Protein AF-A0AAD5FYP8-F1 (afdb_monomer_lite)

InterPro domains:
  IPR003675 CAAX prenyl protease 2/Lysostaphin resistance protein A-like domain [PF02517] (120-171)
  IPR039731 CAAX prenyl protease 2, eukaryotes [PTHR13046] (7-178)

Radius of gyration: 23.97 Å; chains: 1; bounding box: 69×49×66 Å

Organism: NCBI:txid1198502

pLDDT: mean 72.95, std 21.09, range [34.09, 97.62]

Foldseek 3Di:
DVLVVVLVCLLVVLVCLQPPDDPPVCPPPDCPPPVNLVSSLVSLVVSLVVLLQVLLVVAPDDSQQLNQCLVPDQCSHPVVDNVVSVVVVVVVVVVCCVVCVVVVVVCVVVCVVDDPPPDDVSVVCVPVPRVVVSCCSRLVRRSCSSCVRPPVVCVVCSVVSVVVVCVVVVVVVVVVVVVVVVVCVVVVVPPDDDDDDDDDDDPPPCPDPDCVVVVVVVVVVVVVVVVCVVVCVPDVCVVVVVVVVVVVVVSD

Structure (mmCIF, N/CA/C/O backbone):
data_AF-A0AAD5FYP8-F1
#
_entry.id   AF-A0AAD5FYP8-F1
#
loop_
_atom_site.group_PDB
_atom_site.id
_atom_site.type_symbol
_atom_site.label_atom_id
_atom_site.label_alt_id
_atom_site.label_comp_id
_atom_site.label_asym_id
_atom_site.label_entity_id
_atom_site.label_seq_id
_atom_site.pdbx_PDB_ins_code
_atom_site.Cartn_x
_atom_site.Cartn_y
_atom_site.Cartn_z
_atom_site.occupancy
_atom_site.B_iso_or_equiv
_atom_site.auth_seq_id
_atom_site.auth_comp_id
_atom_site.auth_asym_id
_atom_site.auth_atom_id
_atom_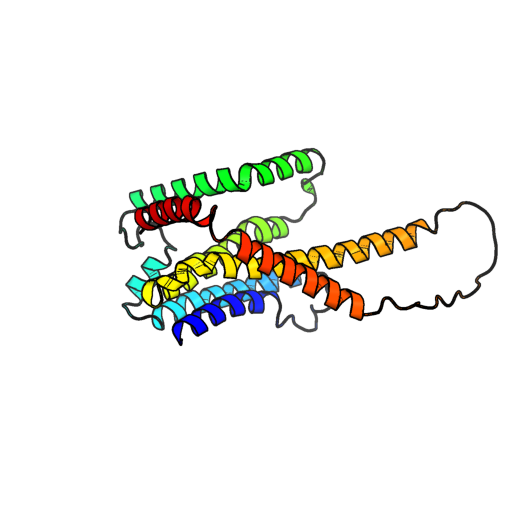site.pdbx_PDB_model_num
ATOM 1 N N . MET A 1 1 ? 5.708 6.379 21.190 1.00 80.19 1 MET A N 1
ATOM 2 C CA . MET A 1 1 ? 6.908 5.633 20.755 1.00 80.19 1 MET A CA 1
ATOM 3 C C . MET A 1 1 ? 6.596 4.269 20.146 1.00 80.19 1 MET A C 1
ATOM 5 O O . MET A 1 1 ? 6.825 4.124 18.957 1.00 80.19 1 MET A O 1
ATOM 9 N N . ILE A 1 2 ? 6.042 3.280 20.869 1.00 89.81 2 ILE A N 1
ATOM 10 C CA . ILE A 1 2 ? 5.832 1.917 20.308 1.00 89.81 2 ILE A CA 1
ATOM 11 C C . ILE A 1 2 ? 5.023 1.927 18.995 1.00 89.81 2 ILE A C 1
ATOM 13 O O . ILE A 1 2 ? 5.445 1.336 18.005 1.00 89.81 2 ILE A O 1
ATOM 17 N N . TYR A 1 3 ? 3.898 2.644 18.953 1.00 91.12 3 TYR A N 1
ATOM 18 C CA . TYR A 1 3 ? 3.031 2.683 17.768 1.00 91.12 3 TYR A CA 1
ATOM 19 C C . TYR A 1 3 ? 3.586 3.521 16.606 1.00 91.12 3 TYR A C 1
ATOM 21 O O . TYR A 1 3 ? 3.290 3.249 15.443 1.00 91.12 3 TYR A O 1
ATOM 29 N N . GLU A 1 4 ? 4.434 4.508 16.900 1.00 89.31 4 GLU A N 1
ATOM 30 C CA . GLU A 1 4 ? 5.160 5.270 15.875 1.00 89.31 4 GLU A CA 1
ATOM 31 C C . GLU A 1 4 ? 6.181 4.354 15.190 1.00 89.31 4 GLU A C 1
ATOM 33 O O . GLU A 1 4 ? 6.217 4.278 13.961 1.00 89.31 4 GLU A O 1
ATOM 38 N N . SER A 1 5 ? 6.929 3.572 15.978 1.00 91.25 5 SER A N 1
ATOM 39 C CA . SER A 1 5 ? 7.836 2.543 15.462 1.00 91.25 5 SER A CA 1
ATOM 40 C C . SER A 1 5 ? 7.092 1.459 14.685 1.00 91.25 5 SER A C 1
ATOM 42 O O . SER A 1 5 ? 7.568 1.040 13.634 1.00 91.25 5 SER A O 1
ATOM 44 N N . LEU A 1 6 ? 5.907 1.037 15.146 1.00 93.56 6 LEU A N 1
ATOM 45 C CA . LEU A 1 6 ? 5.057 0.087 14.420 1.00 93.56 6 LEU A CA 1
ATOM 46 C C . LEU A 1 6 ? 4.626 0.650 13.060 1.00 93.56 6 LEU A C 1
ATOM 48 O O . LEU A 1 6 ? 4.723 -0.042 12.052 1.00 93.56 6 LEU A O 1
ATOM 52 N N . THR A 1 7 ? 4.209 1.915 13.013 1.00 91.25 7 THR A N 1
ATOM 53 C CA . THR A 1 7 ? 3.821 2.596 11.769 1.00 91.25 7 THR A CA 1
ATOM 54 C C . THR A 1 7 ? 4.985 2.659 10.782 1.00 91.25 7 THR A C 1
ATOM 56 O O . THR A 1 7 ? 4.832 2.324 9.605 1.00 91.25 7 THR A O 1
ATOM 59 N N . LEU A 1 8 ? 6.169 3.039 11.270 1.00 90.19 8 LEU A N 1
ATOM 60 C CA . LEU A 1 8 ? 7.384 3.071 10.463 1.00 90.19 8 LEU A CA 1
ATOM 61 C C . LEU A 1 8 ? 7.769 1.668 9.974 1.00 90.19 8 LEU A C 1
ATOM 63 O O . LEU A 1 8 ? 8.163 1.514 8.817 1.00 90.19 8 LEU A O 1
ATOM 67 N N . ALA A 1 9 ? 7.622 0.647 10.821 1.00 93.81 9 ALA A N 1
ATOM 68 C CA . ALA A 1 9 ? 7.890 -0.742 10.470 1.00 93.81 9 ALA A CA 1
ATOM 69 C C . ALA A 1 9 ? 6.930 -1.253 9.387 1.00 93.81 9 ALA A C 1
ATOM 71 O O . ALA A 1 9 ? 7.390 -1.863 8.426 1.00 93.81 9 ALA A O 1
ATOM 72 N N . ILE A 1 10 ? 5.630 -0.948 9.481 1.00 94.00 10 ILE A N 1
ATOM 73 C CA . ILE A 1 10 ? 4.637 -1.284 8.449 1.00 94.00 10 ILE A CA 1
ATOM 74 C C . ILE A 1 10 ? 5.040 -0.649 7.113 1.00 94.00 10 ILE A C 1
ATOM 76 O O . ILE A 1 10 ? 5.231 -1.366 6.129 1.00 94.00 10 ILE A O 1
ATOM 80 N N . ALA A 1 11 ? 5.251 0.671 7.088 1.00 91.06 11 ALA A N 1
ATOM 81 C CA . ALA A 1 11 ? 5.623 1.397 5.874 1.00 91.06 11 ALA A CA 1
ATOM 82 C C . ALA A 1 11 ? 6.937 0.877 5.260 1.00 91.06 11 ALA A C 1
ATOM 84 O O . ALA A 1 11 ? 7.017 0.632 4.057 1.00 91.06 11 ALA A O 1
ATOM 85 N N . SER A 1 12 ? 7.957 0.651 6.091 1.00 91.19 12 SER A N 1
ATOM 86 C CA . SER A 1 12 ? 9.262 0.156 5.639 1.00 91.19 12 SER A CA 1
ATOM 87 C C . SER A 1 12 ? 9.187 -1.291 5.154 1.00 91.19 12 SER A C 1
ATOM 89 O O . SER A 1 12 ? 9.852 -1.644 4.184 1.00 91.19 12 SER A O 1
ATOM 91 N N . SER A 1 13 ? 8.361 -2.132 5.787 1.00 94.44 13 SER A N 1
ATOM 92 C CA . SER A 1 13 ? 8.183 -3.534 5.392 1.00 94.44 13 SER A CA 1
ATOM 93 C C . SER A 1 13 ? 7.585 -3.672 3.991 1.00 94.44 13 SER A C 1
ATOM 95 O O . SER A 1 13 ? 7.989 -4.568 3.250 1.00 94.44 13 SER A O 1
ATOM 97 N N . TYR A 1 14 ? 6.695 -2.754 3.595 1.00 92.62 14 TYR A N 1
ATOM 98 C CA . TYR A 1 14 ? 6.115 -2.718 2.253 1.00 92.62 14 TYR A CA 1
ATOM 99 C C . TYR A 1 14 ? 7.178 -2.451 1.187 1.00 92.62 14 TYR A C 1
ATOM 101 O O . TYR A 1 14 ? 7.363 -3.265 0.279 1.00 92.62 14 TYR A O 1
ATOM 109 N N . VAL A 1 15 ? 7.963 -1.382 1.361 1.00 89.69 15 VAL A N 1
ATOM 110 C CA . VAL A 1 15 ? 9.114 -1.091 0.491 1.00 89.69 15 VAL A CA 1
ATOM 111 C C . VAL A 1 15 ? 10.078 -2.279 0.494 1.00 89.69 15 VAL A C 1
ATOM 113 O O . VAL A 1 15 ? 10.549 -2.731 -0.552 1.00 89.69 15 VAL A O 1
ATOM 116 N N . ALA A 1 16 ? 10.316 -2.871 1.664 1.00 90.75 16 ALA A N 1
ATOM 117 C CA . ALA A 1 16 ? 11.228 -3.988 1.780 1.00 90.75 16 ALA A CA 1
ATOM 118 C C . ALA A 1 16 ? 10.756 -5.250 1.032 1.00 90.75 16 ALA A C 1
ATOM 120 O O . ALA A 1 16 ? 11.570 -5.965 0.438 1.00 90.75 16 ALA A O 1
ATOM 121 N N . ALA A 1 17 ? 9.450 -5.517 1.002 1.00 92.06 17 ALA A N 1
ATOM 122 C CA . ALA A 1 17 ? 8.871 -6.625 0.250 1.00 92.06 17 ALA A CA 1
ATOM 123 C C . ALA A 1 17 ? 8.989 -6.452 -1.271 1.00 92.06 17 ALA A C 1
ATOM 125 O O . ALA A 1 17 ? 9.013 -7.448 -1.999 1.00 92.06 17 ALA A O 1
ATOM 126 N N . ILE A 1 18 ? 9.124 -5.220 -1.760 1.00 86.69 18 ILE A N 1
ATOM 127 C CA . ILE A 1 18 ? 9.346 -4.942 -3.182 1.00 86.69 18 ILE A CA 1
ATOM 128 C C . ILE A 1 18 ? 10.820 -5.165 -3.555 1.00 86.69 18 ILE A C 1
ATOM 130 O O . ILE A 1 18 ? 11.101 -5.791 -4.581 1.00 86.69 18 ILE A O 1
ATOM 134 N N . TYR A 1 19 ? 11.751 -4.704 -2.711 1.00 82.19 19 TYR A N 1
ATOM 135 C CA . TYR A 1 19 ? 13.172 -4.594 -3.070 1.00 82.19 19 TYR A CA 1
ATOM 136 C C . TYR A 1 19 ? 14.079 -5.695 -2.514 1.00 82.19 19 TYR A C 1
ATOM 138 O O . TYR A 1 19 ? 14.959 -6.181 -3.227 1.00 82.19 19 TYR A O 1
ATOM 146 N N . PHE A 1 20 ? 13.891 -6.123 -1.265 1.00 83.69 20 PHE A N 1
ATOM 147 C CA . PHE A 1 20 ? 14.781 -7.117 -0.656 1.00 83.69 20 PHE A CA 1
ATOM 148 C C . PHE A 1 20 ? 14.401 -8.533 -1.084 1.00 83.69 20 PHE A C 1
ATOM 150 O O . PHE A 1 20 ? 13.274 -8.764 -1.495 1.00 83.69 20 PHE A O 1
ATOM 157 N N . ALA A 1 21 ? 15.318 -9.495 -0.984 1.00 80.00 21 ALA A N 1
ATOM 158 C CA . ALA A 1 21 ? 15.065 -10.926 -1.206 1.00 80.00 21 ALA A CA 1
ATOM 159 C C . ALA A 1 21 ? 14.598 -11.339 -2.622 1.00 80.00 21 ALA A C 1
ATOM 161 O O . ALA A 1 21 ? 13.739 -12.210 -2.770 1.00 80.00 21 ALA A O 1
ATOM 162 N N . LEU A 1 22 ? 15.186 -10.772 -3.684 1.00 85.12 22 LEU A N 1
ATOM 163 C CA . LEU A 1 22 ? 15.128 -11.435 -4.992 1.00 85.12 22 LEU A CA 1
ATOM 164 C C . LEU A 1 22 ? 16.014 -12.694 -4.955 1.00 85.12 22 LEU A C 1
ATOM 166 O O . LEU A 1 22 ? 17.188 -12.593 -4.592 1.00 85.12 22 LEU A O 1
ATOM 170 N N . PRO A 1 23 ? 15.498 -13.873 -5.342 1.00 87.00 23 PRO A N 1
ATOM 171 C CA . PRO A 1 23 ? 16.301 -15.083 -5.362 1.00 87.00 23 PRO A CA 1
ATOM 172 C C . PRO A 1 23 ? 17.423 -14.957 -6.400 1.00 87.00 23 PRO A C 1
ATOM 174 O O . PRO A 1 23 ? 17.268 -14.299 -7.432 1.00 87.00 23 PRO A O 1
ATOM 177 N N . THR A 1 24 ? 18.559 -15.604 -6.139 1.00 87.75 24 THR A N 1
ATOM 178 C CA . THR A 1 24 ? 19.794 -15.475 -6.937 1.00 87.75 24 THR A CA 1
ATOM 179 C C . THR A 1 24 ? 19.574 -15.727 -8.432 1.00 87.75 24 THR A C 1
ATOM 181 O O . THR A 1 24 ? 20.100 -14.990 -9.260 1.00 87.75 24 THR A O 1
ATOM 184 N N . HIS A 1 25 ? 18.702 -16.676 -8.788 1.00 88.31 25 HIS A N 1
ATOM 185 C CA . HIS A 1 25 ? 18.345 -17.001 -10.177 1.00 88.31 25 HIS A CA 1
ATOM 186 C C . HIS A 1 25 ? 17.512 -15.924 -10.911 1.00 88.31 25 HIS A C 1
ATOM 188 O O . HIS A 1 25 ? 17.319 -16.009 -12.127 1.00 88.31 25 HIS A O 1
ATOM 194 N N . LEU A 1 26 ? 16.983 -14.927 -10.193 1.00 86.38 26 LEU A N 1
ATOM 195 C CA . LEU A 1 26 ? 16.237 -13.787 -10.742 1.00 86.38 26 LEU A CA 1
ATOM 196 C C . LEU A 1 26 ? 16.982 -12.457 -10.590 1.00 86.38 26 LEU A C 1
ATOM 198 O O . LEU A 1 26 ? 16.552 -11.471 -11.179 1.00 86.38 26 LEU A O 1
ATOM 202 N N . ARG A 1 27 ? 18.081 -12.414 -9.828 1.00 85.31 27 ARG A N 1
ATOM 203 C CA . ARG A 1 27 ? 18.793 -11.173 -9.486 1.00 85.31 27 ARG A CA 1
ATOM 204 C C . ARG A 1 27 ? 19.383 -10.453 -10.703 1.00 85.31 27 ARG A C 1
ATOM 206 O O . ARG A 1 27 ? 19.395 -9.231 -10.718 1.00 85.31 27 ARG A O 1
ATOM 213 N N . ASN A 1 28 ? 19.810 -11.202 -11.719 1.00 88.56 28 ASN A N 1
ATOM 214 C CA . ASN A 1 28 ? 20.378 -10.651 -12.958 1.00 88.56 28 ASN A CA 1
ATOM 215 C C . ASN A 1 28 ? 19.336 -10.473 -14.072 1.00 88.56 28 ASN A C 1
ATOM 217 O O . ASN A 1 28 ? 19.698 -10.196 -15.212 1.00 88.56 28 ASN A O 1
ATOM 221 N N . LYS A 1 29 ? 18.050 -10.707 -13.786 1.00 86.62 29 LYS A N 1
ATOM 222 C CA . LYS A 1 29 ? 16.991 -10.532 -14.780 1.00 86.62 29 LYS A CA 1
ATOM 223 C C . LYS A 1 29 ? 16.449 -9.120 -14.721 1.00 86.62 29 LYS A C 1
ATOM 225 O O . LYS A 1 29 ? 16.357 -8.528 -13.649 1.00 86.62 29 LYS A O 1
ATOM 230 N N . ASP A 1 30 ? 16.032 -8.640 -15.885 1.00 85.94 30 ASP A N 1
ATOM 231 C CA . ASP A 1 30 ? 15.388 -7.345 -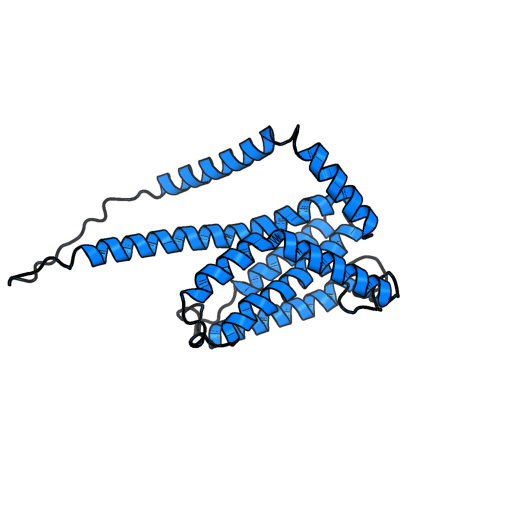16.012 1.00 85.94 30 ASP A CA 1
ATOM 232 C C . ASP A 1 30 ? 14.148 -7.225 -15.102 1.00 85.94 30 ASP A C 1
ATOM 234 O O . ASP A 1 30 ? 13.425 -8.205 -14.868 1.00 85.94 30 ASP A O 1
ATOM 238 N N . ARG A 1 31 ? 13.896 -6.009 -14.600 1.00 80.62 31 ARG A N 1
ATOM 239 C CA . ARG A 1 31 ? 12.761 -5.682 -13.719 1.00 80.62 31 ARG A CA 1
ATOM 240 C C . ARG A 1 31 ? 11.421 -6.051 -14.356 1.00 80.62 31 ARG A C 1
ATOM 242 O O . ARG A 1 31 ? 10.491 -6.422 -13.635 1.00 80.62 31 ARG A O 1
ATOM 249 N N . ASN A 1 32 ? 11.331 -5.976 -15.681 1.00 84.69 32 ASN A N 1
ATOM 250 C CA . ASN A 1 32 ? 10.127 -6.274 -16.437 1.00 84.69 32 ASN A CA 1
ATOM 251 C C . ASN A 1 32 ? 9.977 -7.769 -16.752 1.00 84.69 32 ASN A C 1
ATOM 253 O O . ASN A 1 32 ? 8.931 -8.202 -17.219 1.00 84.69 32 ASN A O 1
ATOM 257 N N . ASN A 1 33 ? 10.944 -8.625 -16.406 1.00 89.00 33 ASN A N 1
ATOM 258 C CA . ASN A 1 33 ? 10.786 -10.059 -16.613 1.00 89.00 33 ASN A CA 1
ATOM 259 C C . ASN A 1 33 ? 9.559 -10.610 -15.855 1.00 89.00 33 ASN A C 1
ATOM 261 O O . ASN A 1 33 ? 9.451 -10.478 -14.633 1.00 89.00 33 ASN A O 1
ATOM 265 N N . PHE A 1 34 ? 8.675 -11.323 -16.562 1.00 90.56 34 PHE A N 1
ATOM 266 C CA . PHE A 1 34 ? 7.450 -11.916 -16.006 1.00 90.56 34 PHE A CA 1
ATOM 267 C C . PHE A 1 34 ? 7.671 -12.705 -14.705 1.00 90.56 34 PHE A C 1
ATOM 269 O O . PHE A 1 34 ? 6.849 -12.643 -13.787 1.00 90.56 34 PHE A O 1
ATOM 276 N N . LYS A 1 35 ? 8.791 -13.437 -14.592 1.00 91.62 35 LYS A N 1
ATOM 277 C CA . LYS A 1 35 ? 9.113 -14.217 -13.385 1.00 91.62 35 LYS A CA 1
ATOM 278 C C . LYS A 1 35 ? 9.416 -13.310 -12.187 1.00 91.62 35 LYS A C 1
ATOM 280 O O . LYS A 1 35 ? 9.002 -13.628 -11.074 1.00 91.62 35 LYS A O 1
ATOM 285 N N . VAL A 1 36 ? 10.090 -12.181 -12.418 1.00 91.31 36 VAL A N 1
ATOM 286 C CA . VAL A 1 36 ? 10.405 -11.176 -11.389 1.00 91.31 36 VAL A CA 1
ATOM 287 C C . VAL A 1 36 ? 9.125 -10.494 -10.916 1.00 91.31 36 VAL A C 1
ATOM 289 O O . VAL A 1 36 ? 8.891 -10.418 -9.710 1.00 91.31 36 VAL A O 1
ATOM 292 N N . ILE A 1 37 ? 8.260 -10.081 -11.848 1.00 91.25 37 ILE A N 1
ATOM 293 C CA . ILE A 1 37 ? 6.974 -9.448 -11.523 1.00 91.25 37 ILE A CA 1
ATOM 294 C C . ILE A 1 37 ? 6.121 -10.388 -10.675 1.00 91.25 37 ILE A C 1
ATOM 296 O O . ILE A 1 37 ? 5.731 -10.028 -9.568 1.00 91.25 37 ILE A O 1
ATOM 300 N N . ARG A 1 38 ? 5.897 -11.628 -11.131 1.00 92.06 38 ARG A N 1
ATOM 301 C CA . ARG A 1 38 ? 5.074 -12.601 -10.395 1.00 92.06 38 ARG A CA 1
ATOM 302 C C . ARG A 1 38 ? 5.616 -12.879 -8.993 1.00 92.06 38 ARG A C 1
ATOM 304 O O . ARG A 1 38 ? 4.833 -13.057 -8.063 1.00 92.06 38 ARG A O 1
ATOM 311 N N . HIS A 1 39 ? 6.938 -12.918 -8.832 1.00 93.25 39 HIS A N 1
ATOM 312 C CA . HIS A 1 39 ? 7.569 -13.094 -7.528 1.00 93.25 39 HIS A CA 1
ATOM 313 C C . HIS A 1 39 ? 7.301 -11.905 -6.591 1.00 93.25 39 HIS A C 1
ATOM 315 O O . HIS A 1 39 ? 6.900 -12.112 -5.447 1.00 93.25 39 HIS A O 1
ATOM 321 N N . ARG A 1 40 ? 7.465 -10.668 -7.079 1.00 93.00 40 ARG A N 1
ATOM 322 C CA . ARG A 1 40 ? 7.180 -9.452 -6.299 1.00 93.00 40 ARG A CA 1
ATOM 323 C C . ARG A 1 40 ? 5.707 -9.377 -5.901 1.00 93.00 40 ARG A C 1
ATOM 325 O O . ARG A 1 40 ? 5.427 -9.193 -4.722 1.00 93.00 40 ARG A O 1
ATOM 332 N N . LEU A 1 41 ? 4.791 -9.626 -6.843 1.00 93.75 41 LEU A N 1
ATOM 333 C CA . LEU A 1 41 ? 3.348 -9.653 -6.576 1.00 93.75 41 LEU A CA 1
ATOM 334 C C . LEU A 1 41 ? 3.012 -10.640 -5.452 1.00 93.75 41 LEU A C 1
ATOM 336 O O . LEU A 1 41 ? 2.405 -10.250 -4.464 1.00 93.75 41 LEU A O 1
ATOM 340 N N . LYS A 1 42 ? 3.494 -11.890 -5.535 1.00 95.38 42 LYS A N 1
ATOM 341 C CA . LYS A 1 42 ? 3.265 -12.901 -4.486 1.00 95.38 42 LYS A CA 1
ATOM 342 C C . LYS A 1 42 ? 3.749 -12.452 -3.108 1.00 95.38 42 LYS A C 1
ATOM 344 O O . LYS A 1 42 ? 3.062 -12.686 -2.119 1.00 95.38 42 LYS A O 1
ATOM 349 N N . ARG A 1 43 ? 4.927 -11.829 -3.033 1.00 94.94 43 ARG A N 1
ATOM 350 C CA . ARG A 1 43 ? 5.507 -11.368 -1.765 1.00 94.94 43 ARG A CA 1
ATOM 351 C C . ARG A 1 43 ? 4.743 -10.203 -1.164 1.00 94.94 43 ARG A C 1
ATOM 353 O O . ARG A 1 43 ? 4.489 -10.220 0.034 1.00 94.94 43 ARG A O 1
ATOM 360 N N . VAL A 1 44 ? 4.363 -9.231 -1.988 1.00 95.81 44 VAL A N 1
ATOM 361 C CA . VAL A 1 44 ? 3.547 -8.100 -1.541 1.00 95.81 44 VAL A CA 1
ATOM 362 C C . VAL A 1 44 ? 2.176 -8.597 -1.089 1.00 95.81 44 VAL A C 1
ATOM 364 O O . VAL A 1 44 ? 1.751 -8.251 0.004 1.00 95.81 44 VAL A O 1
ATOM 367 N N . THR A 1 45 ? 1.527 -9.492 -1.842 1.00 96.69 45 THR A N 1
ATOM 368 C CA . THR A 1 45 ? 0.255 -10.104 -1.426 1.00 96.69 45 THR A CA 1
ATOM 369 C C . THR A 1 45 ? 0.384 -10.842 -0.095 1.00 96.69 45 THR A C 1
ATOM 371 O O . THR A 1 45 ? -0.463 -10.666 0.777 1.00 96.69 45 THR A O 1
ATOM 374 N N . LEU A 1 46 ? 1.447 -11.633 0.091 1.00 96.81 46 LEU A N 1
ATOM 375 C CA . LEU A 1 46 ? 1.698 -12.332 1.351 1.00 96.81 46 LEU A CA 1
ATOM 376 C C . LEU A 1 46 ? 1.903 -11.346 2.507 1.00 96.81 46 LEU A C 1
ATOM 378 O O . LEU A 1 46 ? 1.302 -11.522 3.563 1.00 96.81 46 LEU A O 1
ATOM 382 N N . LEU A 1 47 ? 2.711 -10.301 2.304 1.00 96.88 47 LEU A N 1
ATOM 383 C CA . LEU A 1 47 ? 2.918 -9.257 3.303 1.00 96.88 47 LEU A CA 1
ATOM 384 C C . LEU A 1 47 ? 1.591 -8.582 3.670 1.00 96.88 47 LEU A C 1
ATOM 386 O O . LEU A 1 47 ? 1.282 -8.469 4.850 1.00 96.88 47 LEU A O 1
ATOM 390 N N . CYS A 1 48 ? 0.795 -8.171 2.682 1.00 96.81 48 CYS A N 1
ATOM 391 C CA . CYS A 1 48 ? -0.510 -7.555 2.908 1.00 96.81 48 CYS A CA 1
ATOM 392 C C . CYS A 1 48 ? -1.437 -8.477 3.710 1.00 96.81 48 CYS A C 1
ATOM 394 O O . CYS A 1 48 ? -2.044 -8.022 4.673 1.00 96.81 48 CYS A O 1
ATOM 396 N N . ALA A 1 49 ? -1.505 -9.768 3.372 1.00 96.94 49 ALA A N 1
ATOM 397 C CA . ALA A 1 49 ? -2.320 -10.737 4.103 1.00 96.94 49 ALA A CA 1
ATOM 398 C C . ALA A 1 49 ? -1.872 -10.885 5.567 1.00 96.94 49 ALA A C 1
ATOM 400 O O . ALA A 1 49 ? -2.701 -10.858 6.476 1.00 96.94 49 ALA A O 1
ATOM 401 N N . VAL A 1 50 ? -0.558 -10.981 5.802 1.00 97.62 50 VAL A N 1
ATOM 402 C CA . VAL A 1 50 ? 0.021 -11.031 7.151 1.00 97.62 50 VAL A CA 1
ATOM 403 C C . VAL A 1 50 ? -0.309 -9.748 7.916 1.00 97.62 50 VAL A C 1
ATOM 405 O O . VAL A 1 50 ? -0.830 -9.810 9.023 1.00 97.62 50 VAL A O 1
ATOM 408 N N . LEU A 1 51 ? -0.074 -8.574 7.335 1.00 97.12 51 LEU A N 1
ATOM 409 C CA . LEU A 1 51 ? -0.307 -7.307 8.024 1.00 97.12 51 LEU A CA 1
ATOM 410 C C . LEU A 1 51 ? -1.796 -7.064 8.321 1.00 97.12 51 LEU A C 1
ATOM 412 O O . LEU A 1 51 ? -2.122 -6.637 9.425 1.00 97.12 51 LEU A O 1
ATOM 416 N N . VAL A 1 52 ? -2.705 -7.393 7.399 1.00 96.44 52 VAL A N 1
ATOM 417 C CA . VAL A 1 52 ? -4.158 -7.297 7.633 1.00 96.44 52 VAL A CA 1
ATOM 418 C C . VAL A 1 52 ? -4.605 -8.203 8.780 1.00 96.44 52 VAL A C 1
ATOM 420 O O . VAL A 1 52 ? -5.508 -7.833 9.522 1.00 96.44 52 VAL A O 1
ATOM 423 N N . LEU A 1 53 ? -3.965 -9.358 8.968 1.00 95.94 53 LEU A N 1
ATOM 424 C CA . LEU A 1 53 ? -4.272 -10.252 10.081 1.00 95.94 53 LEU A CA 1
ATOM 425 C C . LEU A 1 53 ? -3.664 -9.766 11.406 1.00 95.94 53 LEU A C 1
ATOM 427 O O . LEU A 1 53 ? -4.348 -9.734 12.425 1.00 95.94 53 LEU A O 1
ATOM 431 N N . PHE A 1 54 ? -2.384 -9.391 11.411 1.00 97.06 54 PHE A N 1
ATOM 432 C CA . PHE A 1 54 ? -1.651 -9.113 12.648 1.00 97.06 54 PHE A CA 1
ATOM 433 C C . PHE A 1 54 ? -1.847 -7.690 13.177 1.00 97.06 54 PHE A C 1
ATOM 435 O O . PHE A 1 54 ? -1.954 -7.508 14.386 1.00 97.06 54 PHE A O 1
ATOM 442 N N . ILE A 1 55 ? -1.919 -6.668 12.320 1.00 96.75 55 ILE A N 1
ATOM 443 C CA . ILE A 1 55 ? -2.006 -5.274 12.784 1.00 96.75 55 ILE A CA 1
ATOM 444 C C . ILE A 1 55 ? -3.273 -5.015 13.619 1.00 96.75 55 ILE A C 1
ATOM 446 O O . ILE A 1 55 ? -3.144 -4.469 14.715 1.00 96.75 55 ILE A O 1
ATOM 450 N N . PRO A 1 56 ? -4.475 -5.463 13.213 1.00 95.56 56 PRO A N 1
ATOM 451 C CA . PRO A 1 56 ? -5.683 -5.298 14.023 1.00 95.56 56 PRO A CA 1
ATOM 452 C C . PRO A 1 56 ? -5.646 -6.019 15.378 1.00 95.56 56 PRO A C 1
ATOM 454 O O . PRO A 1 56 ? -6.398 -5.628 16.268 1.00 95.56 56 PRO A O 1
ATOM 457 N N . LEU A 1 57 ? -4.790 -7.039 15.542 1.00 96.00 57 LEU A N 1
ATOM 458 C CA . LEU A 1 57 ? -4.560 -7.734 16.817 1.00 96.00 57 LEU A CA 1
ATOM 459 C C . LEU A 1 57 ? -3.595 -6.975 17.743 1.00 96.00 57 LEU A C 1
ATOM 461 O O . LEU A 1 57 ? -3.676 -7.125 18.957 1.00 96.00 57 LEU A O 1
ATOM 465 N N . LEU A 1 58 ? -2.681 -6.176 17.184 1.00 95.19 58 LEU A N 1
ATOM 466 C CA . LEU A 1 58 ? -1.665 -5.430 17.941 1.00 95.19 58 LEU A CA 1
ATOM 467 C C . LEU A 1 58 ? -2.155 -4.063 18.445 1.00 95.19 58 LEU A C 1
ATOM 469 O O . LEU A 1 58 ? -1.501 -3.445 19.285 1.00 95.19 58 LEU A O 1
ATOM 473 N N . ILE A 1 59 ? -3.275 -3.567 17.918 1.00 94.75 59 ILE A N 1
ATOM 474 C CA . ILE A 1 59 ? -3.848 -2.258 18.260 1.00 94.75 59 ILE A CA 1
ATOM 475 C C . ILE A 1 59 ? -4.940 -2.438 19.324 1.00 94.75 59 ILE A C 1
ATOM 477 O O . ILE A 1 59 ? -5.734 -3.376 19.220 1.00 94.75 59 ILE A O 1
ATOM 481 N N . PRO A 1 60 ? -5.048 -1.536 20.320 1.00 92.75 60 PRO A N 1
ATOM 482 C CA . PRO A 1 60 ? -6.100 -1.608 21.330 1.00 92.75 60 PRO A CA 1
ATOM 483 C C . PRO A 1 60 ? -7.503 -1.592 20.705 1.00 92.75 60 PRO A C 1
ATOM 485 O O . PRO A 1 60 ? -7.829 -0.730 19.888 1.00 92.75 60 PRO A O 1
ATOM 488 N N . GLY A 1 61 ? -8.351 -2.533 21.124 1.00 92.00 61 GLY A N 1
ATOM 489 C CA . GLY A 1 61 ? -9.736 -2.660 20.668 1.00 92.00 61 GLY A CA 1
ATOM 490 C C . GLY A 1 61 ? -10.125 -4.100 20.338 1.00 92.00 61 GLY A C 1
ATOM 491 O O . GLY A 1 61 ? -9.343 -5.032 20.500 1.00 92.00 61 GLY A O 1
ATOM 492 N N . SER A 1 62 ? -11.361 -4.285 19.871 1.00 94.75 62 SER A N 1
ATOM 493 C CA . SER A 1 62 ? -11.799 -5.570 19.316 1.00 94.75 62 SER A CA 1
ATOM 494 C C . SER A 1 62 ? -11.247 -5.741 17.902 1.00 94.75 62 SER A C 1
ATOM 496 O O . SER A 1 62 ? -11.360 -4.825 17.085 1.00 94.75 62 SER A O 1
ATOM 498 N N . PHE A 1 63 ? -10.728 -6.934 17.595 1.00 94.12 63 PHE A N 1
ATOM 499 C CA . PHE A 1 63 ? -10.220 -7.295 16.268 1.00 94.12 63 PHE A CA 1
ATOM 500 C C . PHE A 1 63 ? -11.211 -6.945 15.151 1.00 94.12 63 PHE A C 1
ATOM 502 O O . PHE A 1 63 ? -10.835 -6.335 14.154 1.00 94.12 63 PHE A O 1
ATOM 509 N N . ILE A 1 64 ? -12.498 -7.253 15.353 1.00 92.88 64 ILE A N 1
ATOM 510 C CA . ILE A 1 64 ? -13.549 -6.964 14.372 1.00 92.88 64 ILE A CA 1
ATOM 511 C C . ILE A 1 64 ? -13.677 -5.457 14.151 1.00 92.88 64 ILE A C 1
ATOM 513 O O . ILE A 1 64 ? -13.675 -5.008 13.011 1.00 92.88 64 ILE A O 1
ATOM 517 N N . ASN A 1 65 ? -13.713 -4.655 15.216 1.00 92.38 65 ASN A N 1
ATOM 518 C CA . ASN A 1 65 ? -13.821 -3.199 15.092 1.00 92.38 65 ASN A CA 1
ATOM 519 C C . ASN A 1 65 ? -12.595 -2.580 14.412 1.00 92.38 65 ASN A C 1
ATOM 521 O O . ASN A 1 65 ? -12.732 -1.583 13.703 1.00 92.38 65 ASN A O 1
ATOM 525 N N . ASN A 1 66 ? -11.416 -3.164 14.618 1.00 94.06 66 ASN A N 1
ATOM 526 C CA . ASN A 1 66 ? -10.182 -2.727 13.980 1.00 94.06 66 ASN A CA 1
ATOM 527 C C . ASN A 1 66 ? -10.176 -3.086 12.487 1.00 94.06 66 ASN A C 1
ATOM 529 O O . ASN A 1 66 ? -9.890 -2.222 11.667 1.00 94.06 66 ASN A O 1
ATOM 533 N N . ILE A 1 67 ? -10.592 -4.302 12.113 1.00 93.56 67 ILE A N 1
ATOM 534 C CA . ILE A 1 67 ? -10.759 -4.715 10.707 1.00 93.56 67 ILE A CA 1
ATOM 535 C C . ILE A 1 67 ? -11.778 -3.834 9.977 1.00 93.56 67 ILE A C 1
ATOM 537 O O . ILE A 1 67 ? -11.526 -3.406 8.852 1.00 93.56 67 ILE A O 1
ATOM 541 N N . ARG A 1 68 ? -12.906 -3.511 10.620 1.00 91.88 68 ARG A N 1
ATOM 542 C CA . ARG A 1 68 ? -13.934 -2.624 10.051 1.00 91.88 68 ARG A CA 1
ATOM 543 C C . ARG A 1 68 ? -13.393 -1.229 9.730 1.00 91.88 68 ARG A C 1
ATOM 545 O O . ARG A 1 68 ? -13.751 -0.646 8.713 1.00 91.88 68 ARG A O 1
ATOM 552 N N . GLN A 1 69 ? -12.494 -0.714 10.564 1.00 90.94 69 GLN A N 1
ATOM 553 C CA . GLN A 1 69 ? -11.858 0.590 10.358 1.00 90.94 69 GLN A CA 1
ATOM 554 C C . GLN A 1 69 ? -10.801 0.605 9.253 1.00 90.94 69 GLN A C 1
ATOM 556 O O . GLN A 1 69 ? -10.510 1.676 8.733 1.00 90.94 69 GLN A O 1
ATOM 561 N N . VAL A 1 70 ? -10.256 -0.551 8.854 1.00 91.56 70 VAL A N 1
ATOM 562 C CA . VAL A 1 70 ? -9.395 -0.630 7.659 1.00 91.56 70 VAL A CA 1
ATOM 563 C C . VAL A 1 70 ? -10.192 -0.267 6.397 1.00 91.56 70 VAL A C 1
ATOM 565 O O . VAL A 1 70 ? -9.612 0.203 5.425 1.00 91.56 70 VAL A O 1
ATOM 568 N N . GLY A 1 71 ? -11.520 -0.454 6.408 1.00 87.50 71 GLY A N 1
ATOM 569 C CA . GLY A 1 71 ? -12.399 0.001 5.329 1.00 87.50 71 GLY A CA 1
ATOM 570 C C . GLY A 1 71 ? -12.365 -0.866 4.069 1.00 87.50 71 GLY A C 1
ATOM 571 O O . GLY A 1 71 ? -12.647 -0.374 2.983 1.00 87.50 71 GLY A O 1
ATOM 572 N N . LEU A 1 72 ? -12.020 -2.154 4.193 1.00 85.69 72 LEU A N 1
ATOM 573 C CA . LEU A 1 72 ? -11.877 -3.061 3.041 1.00 85.69 72 LEU A CA 1
ATOM 574 C C . LEU A 1 72 ? -13.196 -3.412 2.354 1.00 85.69 72 LEU A C 1
ATOM 576 O O . LEU A 1 72 ? -13.211 -3.685 1.157 1.00 85.69 72 LEU A O 1
ATOM 580 N N . VAL A 1 73 ? -14.286 -3.473 3.121 1.00 84.94 73 VAL A N 1
ATOM 581 C CA . VAL A 1 73 ? -15.583 -3.957 2.643 1.00 84.94 73 VAL A CA 1
ATOM 582 C C . VAL A 1 73 ? -16.643 -2.891 2.923 1.00 84.94 73 VAL A C 1
ATOM 584 O O . VAL A 1 73 ? -16.937 -2.636 4.096 1.00 84.94 73 VAL A O 1
ATOM 587 N N . PRO A 1 74 ? -17.233 -2.280 1.878 1.00 80.25 74 PRO A N 1
ATOM 588 C CA . PRO A 1 74 ? -18.375 -1.384 2.031 1.00 80.25 74 PRO A CA 1
ATOM 589 C C . PRO A 1 74 ? -19.525 -2.077 2.773 1.00 80.25 74 PRO A C 1
ATOM 591 O O . PRO A 1 74 ? -19.799 -3.255 2.556 1.00 80.25 74 PRO A O 1
ATOM 594 N N . GLY A 1 75 ? -20.194 -1.358 3.667 1.00 79.00 75 GLY A N 1
ATOM 595 C CA . GLY A 1 75 ? -21.226 -1.867 4.569 1.00 79.00 75 GLY A CA 1
ATOM 596 C C . GLY A 1 75 ? -20.689 -2.472 5.866 1.00 79.00 75 GLY A C 1
ATOM 597 O O . GLY A 1 75 ? -21.440 -2.597 6.830 1.00 79.00 75 GLY A O 1
ATOM 598 N N . LEU A 1 76 ? -19.397 -2.806 5.930 1.00 82.69 76 LEU A N 1
ATOM 599 C CA . LEU A 1 76 ? -18.726 -3.266 7.149 1.00 82.69 76 LEU A CA 1
ATOM 600 C C . LEU A 1 76 ? -17.794 -2.201 7.734 1.00 82.69 76 LEU A C 1
ATOM 602 O O . LEU A 1 76 ? -16.936 -2.524 8.547 1.00 82.69 76 LEU A O 1
ATOM 606 N N . THR A 1 77 ? -17.936 -0.939 7.345 1.00 84.19 77 THR A N 1
ATOM 607 C CA . THR A 1 77 ? -17.166 0.162 7.930 1.00 84.19 77 THR A CA 1
ATOM 608 C C . THR A 1 77 ? -17.758 0.591 9.278 1.00 84.19 77 THR A C 1
ATOM 610 O O . THR A 1 77 ? -18.747 0.036 9.765 1.00 84.19 77 THR A O 1
ATOM 613 N N . THR A 1 78 ? -17.161 1.601 9.910 1.00 78.56 78 THR A N 1
ATOM 614 C CA . THR A 1 78 ? -17.692 2.222 11.134 1.00 78.56 78 THR A CA 1
ATOM 615 C C . THR A 1 78 ? -19.083 2.826 10.955 1.00 78.56 78 THR A C 1
ATOM 617 O O . THR A 1 78 ? -19.810 2.934 11.939 1.00 78.56 78 THR A O 1
ATOM 620 N N . SER A 1 79 ? -19.471 3.183 9.726 1.00 80.62 79 SER A N 1
ATOM 621 C CA . SER A 1 79 ? -20.786 3.752 9.426 1.00 80.62 79 SER A CA 1
ATOM 622 C C . SER A 1 79 ? -21.906 2.704 9.478 1.00 80.62 79 SER A C 1
ATOM 624 O O . SER A 1 79 ? -23.065 3.056 9.697 1.00 80.62 79 SER A O 1
ATOM 626 N N . GLY A 1 80 ? -21.574 1.425 9.245 1.00 83.06 80 GLY A N 1
ATOM 627 C CA . GLY A 1 80 ? -22.538 0.330 9.101 1.00 83.06 80 GLY A CA 1
ATOM 628 C C . GLY A 1 80 ? -23.522 0.499 7.934 1.00 83.06 80 GLY A C 1
ATOM 629 O O . GLY A 1 80 ? -24.482 -0.262 7.837 1.00 83.06 80 GLY A O 1
ATOM 630 N N . SER A 1 81 ? -23.317 1.492 7.061 1.00 90.25 81 SER A N 1
ATOM 631 C CA . SER A 1 81 ? -24.243 1.863 5.991 1.00 90.25 81 SER A CA 1
ATOM 632 C C . SER A 1 81 ? -23.551 1.817 4.636 1.00 90.25 81 SER A C 1
ATOM 634 O O . SER A 1 81 ? -22.696 2.642 4.318 1.00 90.25 81 SER A O 1
ATOM 636 N N . ILE A 1 82 ? -24.004 0.890 3.789 1.00 91.50 82 ILE A N 1
ATOM 637 C CA . ILE A 1 82 ? -23.528 0.744 2.407 1.00 91.50 82 ILE A CA 1
ATOM 638 C C . ILE A 1 82 ? -23.688 2.061 1.632 1.00 91.50 82 ILE A C 1
ATOM 640 O O . ILE A 1 82 ? -22.808 2.433 0.862 1.00 91.50 82 ILE A O 1
ATOM 644 N N . SER A 1 83 ? -24.783 2.797 1.856 1.00 92.38 83 SER A N 1
ATOM 645 C CA . SER A 1 83 ? -25.042 4.057 1.151 1.00 92.38 83 SER A CA 1
ATOM 646 C C . SER A 1 83 ? -23.989 5.123 1.465 1.00 92.38 83 SER A C 1
ATOM 648 O O . SER A 1 83 ? -23.533 5.821 0.560 1.00 92.38 83 SER A O 1
ATOM 650 N N . ASN A 1 84 ? -23.580 5.237 2.732 1.00 89.38 84 ASN A N 1
ATOM 651 C CA . ASN A 1 84 ? -22.570 6.213 3.149 1.00 89.38 84 ASN A CA 1
ATOM 652 C C . ASN A 1 84 ? -21.185 5.848 2.607 1.00 89.38 84 ASN A C 1
ATOM 654 O O . ASN A 1 84 ? -20.425 6.726 2.192 1.00 89.38 84 ASN A O 1
ATOM 658 N N . ASP A 1 85 ? -20.881 4.553 2.552 1.00 88.75 85 ASP A N 1
ATOM 659 C CA . ASP A 1 85 ? -19.612 4.066 2.021 1.00 88.75 85 ASP A CA 1
ATOM 660 C C . ASP A 1 85 ? -19.529 4.286 0.505 1.00 88.75 85 ASP A C 1
ATOM 662 O O . ASP A 1 85 ? -18.522 4.793 0.014 1.00 88.75 85 ASP A O 1
ATOM 666 N N . ILE A 1 86 ? -20.609 4.012 -0.239 1.00 90.06 86 ILE A N 1
ATOM 667 C CA . ILE A 1 86 ? -20.688 4.303 -1.681 1.00 90.06 86 ILE A CA 1
ATOM 668 C C . ILE A 1 86 ? -20.536 5.806 -1.938 1.00 90.06 86 ILE A C 1
ATOM 670 O O . ILE A 1 86 ? -19.784 6.204 -2.830 1.00 90.06 86 ILE A O 1
ATOM 674 N N . ALA A 1 87 ? -21.197 6.655 -1.145 1.00 91.00 87 ALA A N 1
ATOM 675 C CA . ALA A 1 87 ? -21.044 8.102 -1.261 1.00 91.00 87 ALA A CA 1
ATOM 676 C C . ALA A 1 87 ? -19.592 8.546 -1.002 1.00 91.00 87 ALA A C 1
ATOM 678 O O . ALA A 1 87 ? -19.043 9.343 -1.762 1.00 91.00 87 ALA A O 1
ATOM 679 N N . SER A 1 88 ? -18.934 7.988 0.016 1.00 87.62 88 SER A N 1
ATOM 680 C CA . SER A 1 88 ? -17.530 8.284 0.339 1.00 87.62 88 SER A CA 1
ATOM 681 C C . SER A 1 88 ? -16.563 7.832 -0.760 1.00 87.62 88 SER A C 1
ATOM 683 O O . SER A 1 88 ? -15.637 8.568 -1.119 1.00 87.62 88 SER A O 1
ATOM 685 N N . ILE A 1 89 ? -16.805 6.659 -1.354 1.00 88.25 89 ILE A N 1
ATOM 686 C CA . ILE A 1 89 ? -16.064 6.169 -2.525 1.00 88.25 89 ILE A CA 1
ATOM 687 C C . ILE A 1 89 ? -16.240 7.139 -3.694 1.00 88.25 89 ILE A C 1
ATOM 689 O O . ILE A 1 89 ? -15.262 7.520 -4.335 1.00 88.25 89 ILE A O 1
ATOM 693 N N . TRP A 1 90 ? -17.464 7.602 -3.939 1.00 91.25 90 TRP A N 1
ATOM 694 C CA . TRP A 1 90 ? -17.755 8.556 -5.004 1.00 91.25 90 TRP A CA 1
ATOM 695 C C . TRP A 1 90 ? -17.053 9.906 -4.804 1.00 91.25 90 TRP A C 1
ATOM 697 O O . TRP A 1 90 ? -16.479 10.452 -5.750 1.00 91.25 90 TRP A O 1
ATOM 707 N N . TYR A 1 91 ? -17.038 10.440 -3.579 1.00 89.19 91 TYR A N 1
ATOM 708 C CA . TYR A 1 91 ? -16.278 11.654 -3.261 1.00 89.19 91 TYR A CA 1
ATOM 709 C C . TYR A 1 91 ? -14.776 11.461 -3.476 1.00 89.19 91 TYR A C 1
ATOM 711 O O . TYR A 1 91 ? -14.126 12.328 -4.062 1.00 89.19 91 TYR A O 1
ATOM 719 N N . SER A 1 92 ? -14.240 10.309 -3.069 1.00 85.06 92 SER A N 1
ATOM 720 C CA . SER A 1 92 ? -12.834 9.961 -3.291 1.00 85.06 92 SER A CA 1
ATOM 721 C C . SER A 1 92 ? -12.516 9.879 -4.786 1.00 85.06 92 SER A C 1
ATOM 723 O O . SER A 1 92 ? -11.528 10.452 -5.239 1.00 85.06 92 SER A O 1
ATOM 725 N N . PHE A 1 93 ? -13.397 9.261 -5.577 1.00 86.25 93 PHE A N 1
ATOM 726 C CA . PHE A 1 93 ? -13.258 9.176 -7.028 1.00 86.25 93 PHE A CA 1
ATOM 727 C C . PHE A 1 93 ? -13.247 10.560 -7.686 1.00 86.25 93 PHE A C 1
ATOM 729 O O 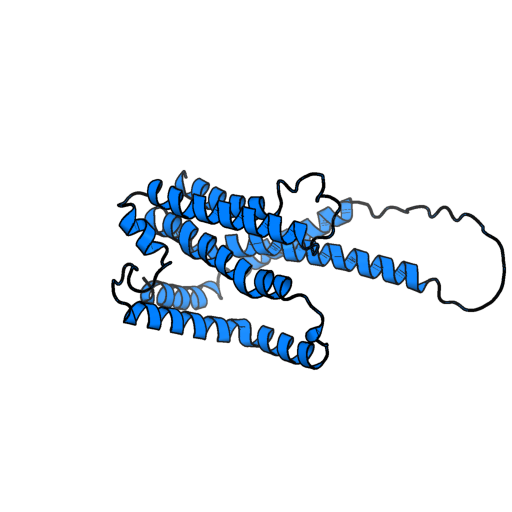. PHE A 1 93 ? -12.366 10.852 -8.494 1.00 86.25 93 PHE A O 1
ATOM 736 N N . LYS A 1 94 ? -14.174 11.452 -7.311 1.00 87.38 94 LYS A N 1
ATOM 737 C CA . LYS A 1 94 ? -14.184 12.841 -7.800 1.00 87.38 94 LYS A CA 1
ATOM 738 C C . LYS A 1 94 ? -12.880 13.564 -7.483 1.00 87.38 94 LYS A C 1
ATOM 740 O O . LYS A 1 94 ? -12.320 14.223 -8.353 1.00 87.38 94 LYS A O 1
ATOM 745 N N . PHE A 1 95 ? -12.391 13.420 -6.256 1.00 82.38 95 PHE A N 1
ATOM 746 C CA . PHE A 1 95 ? -11.159 14.065 -5.822 1.00 82.38 95 PHE A CA 1
ATOM 747 C C . PHE A 1 95 ? -9.934 13.562 -6.600 1.00 82.38 95 PHE A C 1
ATOM 749 O O . PHE A 1 95 ? -9.142 14.372 -7.075 1.00 82.38 95 PHE A O 1
ATOM 756 N N . ILE A 1 96 ? -9.821 12.247 -6.812 1.00 80.81 96 ILE A N 1
ATOM 757 C CA . ILE A 1 96 ? -8.761 11.644 -7.636 1.00 80.81 96 ILE A CA 1
ATOM 758 C C . ILE A 1 96 ? -8.813 12.195 -9.064 1.00 80.81 96 ILE A C 1
ATOM 760 O O . ILE A 1 96 ? -7.792 12.633 -9.583 1.00 80.81 96 ILE A O 1
ATOM 764 N N . ASN A 1 97 ? -9.993 12.247 -9.689 1.00 81.56 97 ASN A N 1
ATOM 765 C CA . ASN A 1 97 ? -10.119 12.789 -11.045 1.00 81.56 97 ASN A CA 1
ATOM 766 C C . ASN A 1 97 ? -9.666 14.252 -11.128 1.00 81.56 97 ASN A C 1
ATOM 768 O O . ASN A 1 97 ? -9.019 14.621 -12.099 1.00 81.56 97 ASN A O 1
ATOM 772 N N . ILE A 1 98 ? -9.951 15.072 -10.112 1.00 87.44 98 ILE A N 1
ATOM 773 C CA . ILE A 1 98 ? -9.496 16.469 -10.070 1.00 87.44 98 ILE A CA 1
ATOM 774 C C . ILE A 1 98 ? -7.970 16.544 -9.937 1.00 87.44 98 ILE A C 1
ATOM 776 O O . ILE A 1 98 ? -7.329 17.266 -10.698 1.00 87.44 98 ILE A O 1
ATOM 780 N N . LEU A 1 99 ? -7.380 15.790 -9.003 1.00 78.50 99 LEU A N 1
ATOM 781 C CA . LEU A 1 99 ? -5.932 15.806 -8.770 1.00 78.50 99 LEU A CA 1
ATOM 782 C C . LEU A 1 99 ? -5.132 15.292 -9.970 1.00 78.50 99 LEU A C 1
ATOM 784 O O . LEU A 1 99 ? -4.060 15.815 -10.264 1.00 78.50 99 LEU A O 1
ATOM 788 N N . PHE A 1 100 ? -5.652 14.277 -10.657 1.00 79.94 100 PHE A N 1
ATOM 789 C CA . PHE A 1 100 ? -4.956 13.601 -11.748 1.00 79.94 100 PHE A CA 1
ATOM 790 C C . PHE A 1 100 ? -5.449 14.007 -13.138 1.00 79.94 100 PHE A C 1
ATOM 792 O O . PHE A 1 100 ? -4.955 13.461 -14.119 1.00 79.94 100 PHE A O 1
ATOM 799 N N . ALA A 1 101 ? -6.355 14.984 -13.260 1.00 83.31 101 ALA A N 1
ATOM 800 C CA . ALA A 1 101 ? -6.872 15.444 -14.554 1.00 83.31 101 ALA A CA 1
ATOM 801 C C . ALA A 1 101 ? -5.743 15.792 -15.538 1.00 83.31 101 ALA A C 1
ATOM 803 O O . ALA A 1 101 ? -5.781 15.392 -16.699 1.00 83.31 101 ALA A O 1
ATOM 804 N N . CYS A 1 102 ? -4.707 16.486 -15.054 1.00 80.69 102 CYS A N 1
ATOM 805 C CA . CYS A 1 102 ? -3.545 16.862 -15.857 1.00 80.69 102 CYS A CA 1
ATOM 806 C C . CYS A 1 102 ? -2.741 15.634 -16.322 1.00 80.69 102 CYS A C 1
ATOM 808 O O . CYS A 1 102 ? -2.462 15.495 -17.510 1.00 80.69 102 CYS A O 1
ATOM 810 N N . SER A 1 103 ? -2.433 14.701 -15.414 1.00 77.62 103 SER A N 1
ATOM 811 C CA . SER A 1 103 ? -1.703 13.471 -15.745 1.00 77.62 103 SER A CA 1
ATOM 812 C C . SER A 1 103 ? -2.489 12.568 -16.701 1.00 77.62 103 SER A C 1
ATOM 814 O O . SER A 1 103 ? -1.908 11.984 -17.609 1.00 77.62 103 SER A O 1
ATOM 816 N N . ILE A 1 104 ? -3.811 12.473 -16.531 1.00 78.94 104 ILE A N 1
ATOM 817 C CA . ILE A 1 104 ? -4.696 11.718 -17.429 1.00 78.94 104 ILE A CA 1
ATOM 818 C C . ILE A 1 104 ? -4.685 12.345 -18.825 1.00 78.94 104 ILE A C 1
ATOM 820 O O . ILE A 1 104 ? -4.567 11.624 -19.814 1.00 78.94 104 ILE A O 1
ATOM 824 N N . LEU A 1 105 ? -4.752 13.677 -18.918 1.00 82.25 105 LEU A N 1
ATOM 825 C CA . LEU A 1 105 ? -4.672 14.385 -20.195 1.00 82.25 105 LEU A CA 1
ATOM 826 C C . LEU A 1 105 ? -3.310 14.180 -20.870 1.00 82.25 105 LEU A C 1
ATOM 828 O O . LEU A 1 105 ? -3.263 13.934 -22.071 1.00 82.25 105 LEU A O 1
ATOM 832 N N . GLN A 1 106 ? -2.217 14.197 -20.104 1.00 79.94 106 GLN A N 1
ATOM 833 C CA . GLN A 1 106 ? -0.882 13.881 -20.615 1.00 79.94 106 GLN A CA 1
ATOM 834 C C . GLN A 1 106 ? -0.818 12.457 -21.188 1.00 79.94 106 GLN A C 1
ATOM 836 O O . GLN A 1 106 ? -0.374 12.281 -22.320 1.00 79.94 106 GLN A O 1
ATOM 841 N N . ILE A 1 107 ? -1.325 11.456 -20.454 1.00 77.38 107 ILE A N 1
ATOM 842 C CA . ILE A 1 107 ? -1.393 10.066 -20.932 1.00 77.38 107 ILE A CA 1
ATOM 843 C C . ILE A 1 107 ? -2.240 9.977 -22.202 1.00 77.38 107 ILE A C 1
ATOM 845 O O . ILE A 1 107 ? -1.854 9.289 -23.140 1.00 77.38 107 ILE A O 1
ATOM 849 N N . TYR A 1 108 ? -3.379 10.667 -22.265 1.00 80.19 108 TYR A N 1
ATOM 850 C CA . TYR A 1 108 ? -4.253 10.656 -23.439 1.00 80.19 108 TYR A CA 1
ATOM 851 C C . TYR A 1 108 ? -3.561 11.233 -24.686 1.00 80.19 108 TYR A C 1
ATOM 853 O O . TYR A 1 108 ? -3.623 10.648 -25.767 1.00 80.19 108 TYR A O 1
ATOM 861 N N . VAL A 1 109 ? -2.836 12.343 -24.534 1.00 80.75 109 VAL A N 1
ATOM 862 C CA . VAL A 1 109 ? -2.060 12.948 -25.628 1.00 80.75 109 VAL A CA 1
ATOM 863 C C . VAL A 1 109 ? -0.939 12.012 -26.092 1.00 80.75 109 VAL A C 1
ATOM 865 O O . VAL A 1 109 ? -0.763 11.811 -27.290 1.00 80.75 109 VAL A O 1
ATOM 868 N N . GLU A 1 110 ? -0.211 11.397 -25.161 1.00 72.62 110 GLU A N 1
ATOM 869 C CA . GLU A 1 110 ? 0.937 10.536 -25.466 1.00 72.62 110 GLU A CA 1
ATOM 870 C C . GLU A 1 110 ? 0.523 9.159 -26.020 1.00 72.62 110 GLU A C 1
ATOM 872 O O . GLU A 1 110 ? 1.176 8.615 -26.908 1.00 72.62 110 GLU A O 1
ATOM 877 N N . SER A 1 111 ? -0.609 8.619 -25.562 1.00 66.25 111 SER A N 1
ATOM 878 C CA . SER A 1 111 ? -1.203 7.370 -26.066 1.00 66.25 111 SER A CA 1
ATOM 879 C C . SER A 1 111 ? -1.819 7.497 -27.453 1.00 66.25 111 SER A C 1
ATOM 881 O O . SER A 1 111 ? -1.811 6.533 -28.209 1.00 66.25 111 SER A O 1
ATOM 883 N N . THR A 1 112 ? -2.303 8.684 -27.825 1.00 62.41 112 THR A N 1
ATOM 884 C CA . THR A 1 112 ? -2.748 8.950 -29.203 1.00 62.41 112 THR A CA 1
ATOM 885 C C . THR A 1 112 ? -1.573 8.867 -30.193 1.00 62.41 112 THR A C 1
ATOM 887 O O . THR A 1 112 ? -1.782 8.649 -31.384 1.00 62.41 112 THR A O 1
ATOM 890 N N . LEU A 1 113 ? -0.333 9.005 -29.704 1.00 60.69 113 LEU A N 1
ATOM 891 C CA . LEU A 1 113 ? 0.890 8.984 -30.509 1.00 60.69 113 LEU A CA 1
ATOM 892 C C . LEU A 1 113 ? 1.631 7.636 -30.492 1.00 60.69 113 LEU A C 1
ATOM 894 O O . LEU A 1 113 ? 2.430 7.395 -31.393 1.00 60.69 113 LEU A O 1
ATOM 898 N N . ASN A 1 114 ? 1.373 6.755 -29.518 1.00 58.66 114 ASN A N 1
ATOM 899 C CA . ASN A 1 114 ? 2.106 5.498 -29.339 1.00 58.66 114 ASN A CA 1
ATOM 900 C C . ASN A 1 114 ? 1.174 4.279 -29.276 1.00 58.66 114 ASN A C 1
ATOM 902 O O . ASN A 1 114 ? 0.197 4.250 -28.533 1.00 58.66 114 ASN A O 1
ATOM 906 N N . ASP A 1 115 ? 1.522 3.238 -30.032 1.00 59.19 115 ASP A N 1
ATOM 907 C CA . ASP A 1 115 ? 0.756 2.001 -30.189 1.00 59.19 115 ASP A CA 1
ATOM 908 C C . ASP A 1 115 ? 0.735 1.170 -28.883 1.00 59.19 115 ASP A C 1
ATOM 910 O O . ASP A 1 115 ? 1.633 0.373 -28.602 1.00 59.19 115 ASP A O 1
ATOM 914 N N . ILE A 1 116 ? -0.301 1.376 -28.059 1.00 63.03 116 ILE A N 1
ATOM 915 C CA . ILE A 1 116 ? -0.548 0.672 -26.780 1.00 63.03 116 ILE A CA 1
ATOM 916 C C . ILE A 1 116 ? -0.696 -0.855 -26.968 1.00 63.03 116 ILE A C 1
ATOM 918 O O . ILE A 1 116 ? -0.612 -1.617 -26.005 1.00 63.03 116 ILE A O 1
ATOM 922 N N . SER A 1 117 ? -0.895 -1.344 -28.195 1.00 62.34 117 SER A N 1
ATOM 923 C CA . SER A 1 117 ? -1.299 -2.732 -28.452 1.00 62.34 117 SER A CA 1
ATOM 924 C C . SER A 1 117 ? -0.244 -3.800 -28.123 1.00 62.34 117 SER A C 1
ATOM 926 O O . SER A 1 117 ? -0.599 -4.968 -27.953 1.00 62.34 117 SER A O 1
ATOM 928 N N . ASN A 1 118 ? 1.035 -3.432 -27.974 1.00 72.88 118 ASN A N 1
ATOM 929 C CA . ASN A 1 118 ? 2.131 -4.405 -27.865 1.00 72.88 118 ASN A CA 1
ATOM 930 C C . ASN A 1 118 ? 2.619 -4.694 -26.434 1.00 72.88 118 ASN A C 1
ATOM 932 O O . ASN A 1 118 ? 3.484 -5.555 -26.244 1.00 72.88 118 ASN A O 1
ATOM 936 N N . THR A 1 119 ? 2.092 -4.021 -25.407 1.00 76.44 119 THR A N 1
ATOM 937 C CA . THR A 1 119 ? 2.518 -4.258 -24.020 1.00 76.44 119 THR A CA 1
ATOM 938 C C . THR A 1 119 ? 1.696 -5.360 -23.339 1.00 76.44 119 THR A C 1
ATOM 940 O O . THR A 1 119 ? 0.467 -5.317 -23.319 1.00 76.44 119 THR A O 1
ATOM 943 N N . PRO A 1 120 ? 2.344 -6.365 -22.718 1.00 83.38 120 PRO A N 1
ATOM 944 C CA . PRO A 1 120 ? 1.643 -7.414 -21.986 1.00 83.38 120 PRO A CA 1
ATOM 945 C C . PRO A 1 120 ? 0.739 -6.868 -20.877 1.00 83.38 120 PRO A C 1
ATOM 947 O O . PRO A 1 120 ? 1.178 -6.095 -20.026 1.00 83.38 120 PRO A O 1
ATOM 950 N N . ILE A 1 121 ? -0.497 -7.370 -20.810 1.00 85.31 121 ILE A N 1
ATOM 951 C CA . ILE A 1 121 ? -1.516 -6.949 -19.831 1.00 85.31 121 ILE A CA 1
ATOM 952 C C . ILE A 1 121 ? -1.034 -6.981 -18.373 1.00 85.31 121 ILE A C 1
ATOM 954 O O . ILE A 1 121 ? -1.477 -6.187 -17.548 1.00 85.31 121 ILE A O 1
ATOM 958 N N . LEU A 1 122 ? -0.080 -7.863 -18.049 1.00 87.56 122 LEU A N 1
ATOM 959 C CA . LEU A 1 122 ? 0.491 -7.970 -16.708 1.00 87.56 122 LEU A CA 1
ATOM 960 C C . LEU A 1 122 ? 1.154 -6.665 -16.238 1.00 87.56 122 LEU A C 1
ATOM 962 O O . LEU A 1 122 ? 1.099 -6.372 -15.046 1.00 87.56 122 LEU A O 1
ATOM 966 N N . TYR A 1 123 ? 1.766 -5.892 -17.140 1.00 85.94 123 TYR A N 1
ATOM 967 C CA . TYR A 1 123 ? 2.362 -4.600 -16.790 1.00 85.94 123 TYR A CA 1
ATOM 968 C C . TYR A 1 123 ? 1.289 -3.607 -16.366 1.00 85.94 123 TYR A C 1
ATOM 970 O O . TYR A 1 123 ? 1.377 -3.030 -15.287 1.00 85.94 123 TYR A O 1
ATOM 978 N N . HIS A 1 124 ? 0.224 -3.502 -17.158 1.00 84.12 124 HIS A N 1
ATOM 979 C CA . HIS A 1 124 ? -0.894 -2.618 -16.855 1.00 84.12 124 HIS A CA 1
ATOM 980 C C . HIS A 1 124 ? -1.594 -3.014 -15.554 1.00 84.12 124 HIS A C 1
ATOM 982 O O . HIS A 1 124 ? -1.869 -2.160 -14.720 1.00 84.12 124 HIS A O 1
ATOM 988 N N . VAL A 1 125 ? -1.817 -4.312 -15.323 1.00 88.00 125 VAL A N 1
ATOM 989 C CA . VAL A 1 125 ? -2.411 -4.789 -14.064 1.00 88.00 125 VAL A CA 1
ATOM 990 C C . VAL A 1 125 ? -1.505 -4.475 -12.872 1.00 88.00 125 VAL A C 1
ATOM 992 O O . VAL A 1 125 ? -1.997 -4.044 -11.832 1.00 88.00 125 VAL A O 1
ATOM 995 N N . ARG A 1 126 ? -0.186 -4.665 -13.002 1.00 90.06 126 ARG A N 1
ATOM 996 C CA . ARG A 1 126 ? 0.782 -4.334 -11.947 1.00 90.06 126 ARG A CA 1
ATOM 997 C C . ARG A 1 126 ? 0.725 -2.846 -11.596 1.00 90.06 126 ARG A C 1
ATOM 999 O O . ARG A 1 126 ? 0.606 -2.523 -10.419 1.00 90.06 126 ARG A O 1
ATOM 1006 N N . ASP A 1 127 ? 0.820 -1.985 -12.603 1.00 85.44 127 ASP A N 1
ATOM 1007 C CA . ASP A 1 127 ? 1.043 -0.550 -12.410 1.00 85.44 127 ASP A CA 1
ATOM 1008 C C . ASP A 1 127 ? -0.246 0.216 -12.102 1.00 85.44 127 ASP A C 1
ATOM 1010 O O . ASP A 1 127 ? -0.234 1.105 -11.258 1.00 85.44 127 ASP A O 1
ATOM 1014 N N . TYR A 1 128 ? -1.366 -0.146 -12.733 1.00 83.25 128 TYR A N 1
ATOM 1015 C CA . TYR A 1 128 ? -2.621 0.603 -12.600 1.00 83.25 128 TYR A CA 1
ATOM 1016 C C . TYR A 1 128 ? -3.601 0.018 -11.589 1.00 83.25 128 TYR A C 1
ATOM 1018 O O . TYR A 1 128 ? -4.500 0.726 -11.143 1.00 83.25 128 TYR A O 1
ATOM 1026 N N . VAL A 1 129 ? -3.463 -1.260 -11.229 1.00 87.00 129 VAL A N 1
ATOM 1027 C CA . VAL A 1 129 ? -4.408 -1.924 -10.319 1.00 87.00 129 VAL A CA 1
ATOM 1028 C C . VAL A 1 129 ? -3.703 -2.374 -9.053 1.00 87.00 129 VAL A C 1
ATOM 1030 O O . VAL A 1 129 ? -4.058 -1.946 -7.959 1.00 87.00 129 VAL A O 1
ATOM 1033 N N . PHE A 1 130 ? -2.693 -3.231 -9.189 1.00 92.25 130 PHE A N 1
ATOM 1034 C CA . PHE A 1 130 ? -2.094 -3.896 -8.042 1.00 92.25 130 PHE A CA 1
ATOM 1035 C C . PHE A 1 130 ? -1.333 -2.927 -7.140 1.00 92.25 130 PHE A C 1
ATOM 1037 O O . PHE A 1 130 ? -1.608 -2.903 -5.945 1.00 92.25 130 PHE A O 1
ATOM 1044 N N . ALA A 1 131 ? -0.407 -2.137 -7.695 1.00 89.50 131 ALA A N 1
ATOM 1045 C CA . ALA A 1 131 ? 0.395 -1.205 -6.906 1.00 89.50 131 ALA A CA 1
ATOM 1046 C C . ALA A 1 131 ? -0.480 -0.177 -6.159 1.00 89.50 131 ALA A C 1
ATOM 1048 O O . ALA A 1 131 ? -0.371 -0.133 -4.930 1.00 89.50 131 ALA A O 1
ATOM 1049 N N . PRO A 1 132 ? -1.430 0.530 -6.812 1.00 87.75 132 PRO A N 1
ATOM 1050 C CA . PRO A 1 132 ? -2.332 1.442 -6.110 1.00 87.75 132 PRO A CA 1
ATOM 1051 C C . PRO A 1 132 ? -3.164 0.746 -5.031 1.00 87.75 132 PRO A C 1
ATOM 1053 O O . PRO A 1 132 ? -3.260 1.240 -3.912 1.00 87.75 132 PRO A O 1
ATOM 1056 N N . MET A 1 133 ? -3.721 -0.437 -5.321 1.00 90.56 133 MET A N 1
ATOM 1057 C CA . MET A 1 133 ? -4.530 -1.179 -4.350 1.00 90.56 133 MET A CA 1
ATOM 1058 C C . MET A 1 133 ? -3.720 -1.558 -3.102 1.00 90.56 133 MET A C 1
ATOM 1060 O O . MET A 1 133 ? -4.213 -1.435 -1.980 1.00 90.56 133 MET A O 1
ATOM 1064 N N . THR A 1 134 ? -2.480 -2.026 -3.272 1.00 94.25 134 THR A N 1
ATOM 1065 C CA . THR A 1 134 ? -1.636 -2.409 -2.135 1.00 94.25 134 THR A CA 1
ATOM 1066 C C . THR A 1 134 ? -1.112 -1.204 -1.362 1.00 94.25 134 THR A C 1
ATOM 1068 O O . THR A 1 134 ? -1.001 -1.281 -0.141 1.00 94.25 134 THR A O 1
ATOM 1071 N N . GLU A 1 135 ? -0.839 -0.082 -2.027 1.00 91.50 135 GLU A N 1
ATOM 1072 C CA . GLU A 1 135 ? -0.457 1.167 -1.359 1.00 91.50 135 GLU A CA 1
ATOM 1073 C C . GLU A 1 135 ? -1.600 1.731 -0.517 1.00 91.50 135 GLU A C 1
ATOM 1075 O O . GLU A 1 135 ? -1.399 2.042 0.657 1.00 91.50 135 GLU A O 1
ATOM 1080 N N . GLU A 1 136 ? -2.810 1.783 -1.073 1.00 89.69 136 GLU A N 1
ATOM 1081 C CA . GLU A 1 136 ? -4.014 2.209 -0.358 1.00 89.69 136 GLU A CA 1
ATOM 1082 C C . GLU A 1 136 ? -4.270 1.335 0.875 1.00 89.69 136 GLU A C 1
ATOM 1084 O O . GLU A 1 136 ? -4.457 1.842 1.984 1.00 89.69 136 GLU A O 1
ATOM 1089 N N . LEU A 1 137 ? -4.170 0.012 0.723 1.00 93.88 137 LEU A N 1
ATOM 1090 C CA . LEU A 1 137 ? -4.310 -0.927 1.832 1.00 93.88 137 LEU A CA 1
ATOM 1091 C C . LEU A 1 137 ? -3.309 -0.653 2.965 1.00 93.88 137 LEU A C 1
ATOM 1093 O O . LEU A 1 137 ? -3.682 -0.607 4.139 1.00 93.88 137 LEU A O 1
ATOM 1097 N N . ILE A 1 138 ? -2.029 -0.490 2.629 1.00 94.19 138 ILE A N 1
ATOM 1098 C CA . ILE A 1 138 ? -0.970 -0.323 3.626 1.00 94.19 138 ILE A CA 1
ATOM 1099 C C . ILE A 1 138 ? -1.031 1.062 4.273 1.00 94.19 138 ILE A C 1
ATOM 1101 O O . ILE A 1 138 ? -1.050 1.160 5.501 1.00 94.19 138 ILE A O 1
ATOM 1105 N N . TYR A 1 139 ? -1.055 2.129 3.476 1.00 90.44 139 TYR A N 1
ATOM 1106 C CA . TYR A 1 139 ? -0.906 3.495 3.977 1.00 90.44 139 TYR A CA 1
ATOM 1107 C C . TYR A 1 139 ? -2.223 4.086 4.487 1.00 90.44 139 TYR A C 1
ATOM 1109 O O . TYR A 1 139 ? -2.246 4.701 5.555 1.00 90.44 139 TYR A O 1
ATOM 1117 N N . ARG A 1 140 ? -3.326 3.891 3.759 1.00 88.44 140 ARG A N 1
ATOM 1118 C CA . ARG A 1 140 ? -4.645 4.413 4.146 1.00 88.44 140 ARG A CA 1
ATOM 1119 C C . ARG A 1 140 ? -5.452 3.442 4.994 1.00 88.44 140 ARG A C 1
ATOM 1121 O O . ARG A 1 140 ? -6.218 3.901 5.830 1.00 88.44 140 ARG A O 1
ATOM 1128 N N . GLY A 1 141 ? -5.251 2.138 4.840 1.00 92.50 141 GLY A N 1
ATOM 1129 C CA . GLY A 1 141 ? -5.853 1.138 5.719 1.00 92.50 141 GLY A CA 1
ATOM 1130 C C . GLY A 1 141 ? -5.081 0.986 7.031 1.00 92.50 141 GLY A C 1
ATOM 1131 O O . GLY A 1 141 ? -5.525 1.415 8.093 1.00 92.50 141 GLY A O 1
ATOM 1132 N N . LEU A 1 142 ? -3.904 0.360 6.974 1.00 94.75 142 LEU A N 1
ATOM 1133 C CA . LEU A 1 142 ? -3.212 -0.124 8.177 1.00 94.75 142 LEU A CA 1
ATOM 1134 C C . LEU A 1 142 ? -2.445 0.960 8.940 1.00 94.75 142 LEU A C 1
ATOM 1136 O O . LEU A 1 142 ? -2.562 1.050 10.162 1.00 94.75 142 LEU A O 1
ATOM 1140 N N . VAL A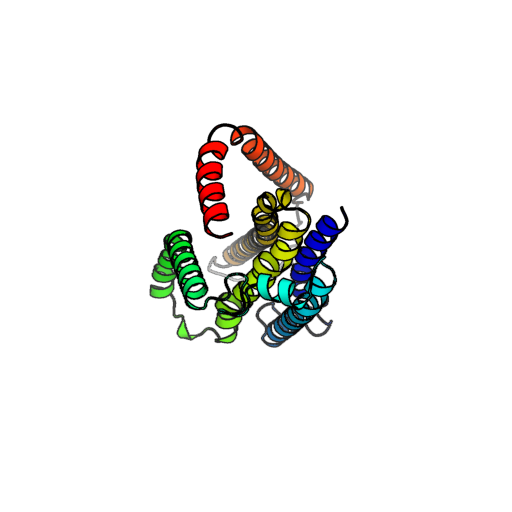 1 143 ? -1.666 1.790 8.246 1.00 92.75 143 VAL A N 1
ATOM 1141 C CA . VAL A 1 143 ? -0.931 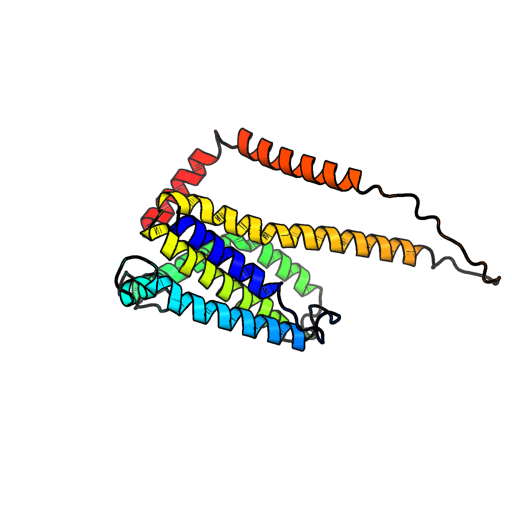2.899 8.876 1.00 92.75 143 VAL A CA 1
ATOM 1142 C C . VAL A 1 143 ? -1.909 3.888 9.502 1.00 92.75 143 VAL A C 1
ATOM 1144 O O . VAL A 1 143 ? -1.733 4.269 10.659 1.00 92.75 143 VAL A O 1
ATOM 1147 N N . LEU A 1 144 ? -2.970 4.261 8.784 1.00 90.88 144 LEU A N 1
ATOM 1148 C CA . LEU A 1 144 ? -3.979 5.168 9.321 1.00 90.88 144 LEU A CA 1
ATOM 1149 C C . LEU A 1 144 ? -4.723 4.560 10.516 1.00 90.88 144 LEU A C 1
ATOM 1151 O O . LEU A 1 144 ? -4.969 5.279 11.481 1.00 90.88 144 LEU A O 1
ATOM 1155 N N . LEU A 1 145 ? -5.019 3.255 10.510 1.00 92.75 145 LEU A N 1
ATOM 1156 C CA . LEU A 1 145 ? -5.613 2.565 11.661 1.00 92.75 145 LEU A CA 1
ATOM 1157 C C . LEU A 1 145 ? -4.740 2.698 12.920 1.00 92.75 145 LEU A C 1
ATOM 1159 O O . LEU A 1 145 ? -5.248 3.071 13.977 1.00 92.75 145 LEU A O 1
ATOM 1163 N N . VAL A 1 146 ? -3.430 2.435 12.814 1.00 93.25 146 VAL A N 1
ATOM 1164 C CA . VAL A 1 146 ? -2.493 2.608 13.942 1.00 93.25 146 VAL A CA 1
ATOM 1165 C C . VAL A 1 146 ? -2.504 4.066 14.394 1.00 93.25 146 VAL A C 1
ATOM 1167 O O . VAL A 1 146 ? -2.763 4.373 15.555 1.00 93.25 146 VAL A O 1
ATOM 1170 N N . VAL A 1 147 ? -2.277 4.983 13.457 1.00 90.75 147 VAL A N 1
ATOM 1171 C CA . VAL A 1 147 ? -2.088 6.400 13.755 1.00 90.75 147 VAL A CA 1
ATOM 1172 C C . VAL A 1 147 ? -3.340 7.030 14.368 1.00 90.75 147 VAL A C 1
ATOM 1174 O O . VAL A 1 147 ? -3.234 7.725 15.373 1.00 90.75 147 VAL A O 1
ATOM 1177 N N . THR A 1 148 ? -4.528 6.776 13.824 1.00 87.88 148 THR A N 1
ATOM 1178 C CA . THR A 1 148 ? -5.782 7.363 14.329 1.00 87.88 148 THR A CA 1
ATOM 1179 C C . THR A 1 148 ? -6.130 6.882 15.733 1.00 87.88 148 THR A C 1
ATOM 1181 O O . THR A 1 148 ? -6.608 7.674 16.543 1.00 87.88 148 THR A O 1
ATOM 1184 N N . LYS A 1 149 ? -5.854 5.613 16.057 1.00 85.75 149 LYS A N 1
ATOM 1185 C CA . LYS A 1 149 ? -6.186 5.036 17.365 1.00 85.75 149 LYS A CA 1
ATOM 1186 C C . LYS A 1 149 ? -5.194 5.373 18.461 1.00 85.75 149 LYS A C 1
ATOM 1188 O O . LYS A 1 149 ? -5.600 5.494 19.613 1.00 85.75 149 LYS A O 1
ATOM 1193 N N . THR A 1 150 ? -3.912 5.491 18.132 1.00 86.50 150 THR A N 1
ATOM 1194 C CA . THR A 1 150 ? -2.869 5.578 19.163 1.00 86.50 150 THR A CA 1
ATOM 1195 C C . THR A 1 150 ? -2.105 6.891 19.144 1.00 86.50 150 THR A C 1
ATOM 1197 O O . THR A 1 150 ? -1.552 7.285 20.168 1.00 86.50 150 THR A O 1
ATOM 1200 N N . CYS A 1 151 ? -2.027 7.566 17.994 1.00 83.62 151 CYS A N 1
ATOM 1201 C CA . CYS A 1 151 ? -1.208 8.764 17.803 1.00 83.62 151 CYS A CA 1
ATOM 1202 C C . CYS A 1 151 ? -1.879 9.769 16.839 1.00 83.62 151 CYS A C 1
ATOM 1204 O O . CYS A 1 151 ? -1.293 10.096 15.808 1.00 83.62 151 CYS A O 1
ATOM 1206 N N . PRO A 1 152 ? -3.085 10.297 17.130 1.00 79.94 152 PRO A N 1
ATOM 1207 C CA . PRO A 1 152 ? -3.877 11.080 16.169 1.00 79.94 152 PRO A CA 1
ATOM 1208 C C . PRO A 1 152 ? -3.160 12.341 15.657 1.00 79.94 152 PRO A C 1
ATOM 1210 O O . PRO A 1 152 ? -3.326 12.744 14.507 1.00 79.94 152 PRO A O 1
ATOM 1213 N N . HIS A 1 153 ? -2.271 12.933 16.459 1.00 79.56 153 HIS A N 1
ATOM 1214 C CA . HIS A 1 153 ? -1.430 14.056 16.029 1.00 79.56 153 HIS A CA 1
ATOM 1215 C C . HIS A 1 153 ? -0.448 13.702 14.903 1.00 79.56 153 HIS A C 1
ATOM 1217 O O . HIS A 1 153 ? 0.074 14.608 14.250 1.00 79.56 153 HIS A O 1
ATOM 1223 N N . PHE A 1 154 ? -0.194 12.412 14.672 1.00 79.19 154 PHE A N 1
ATOM 1224 C CA . PHE A 1 154 ? 0.716 11.912 13.651 1.00 79.19 154 PHE A CA 1
ATOM 1225 C C . PHE A 1 154 ? 0.044 11.748 12.276 1.00 79.19 154 PHE A C 1
ATOM 1227 O O . PHE A 1 154 ? 0.744 11.647 11.271 1.00 79.19 154 PHE A O 1
ATOM 1234 N N . VAL A 1 155 ? -1.294 11.842 12.185 1.00 81.00 155 VAL A N 1
ATOM 1235 C CA . VAL A 1 155 ? -2.036 11.779 10.905 1.00 81.00 155 VAL A CA 1
ATOM 1236 C C . VAL A 1 155 ? -1.493 12.803 9.906 1.00 81.00 155 VAL A C 1
ATOM 1238 O O . VAL A 1 155 ? -1.280 12.478 8.740 1.00 81.00 155 VAL A O 1
ATOM 1241 N N . LYS A 1 156 ? -1.161 14.013 10.374 1.00 82.12 156 LYS A N 1
ATOM 1242 C CA . LYS A 1 156 ? -0.599 15.090 9.541 1.00 82.12 156 LYS A CA 1
ATOM 1243 C C . LYS A 1 156 ? 0.742 14.741 8.882 1.00 82.12 156 LYS A C 1
ATOM 1245 O O . LYS A 1 156 ? 1.121 15.393 7.916 1.00 82.12 156 LYS A O 1
ATOM 1250 N N . TYR A 1 157 ? 1.459 13.739 9.396 1.00 78.50 157 TYR A N 1
ATOM 1251 C CA . TYR A 1 157 ? 2.742 13.296 8.849 1.00 78.50 157 TYR A CA 1
ATOM 1252 C C . TYR A 1 157 ? 2.611 12.163 7.825 1.00 78.50 157 TYR A C 1
ATOM 1254 O O . TYR A 1 157 ? 3.558 11.904 7.084 1.00 78.50 157 TYR A O 1
ATOM 1262 N N . THR A 1 158 ? 1.443 11.521 7.725 1.00 77.06 158 THR A N 1
ATOM 1263 C CA . THR A 1 158 ? 1.214 10.420 6.774 1.00 77.06 158 THR A CA 1
ATOM 1264 C C . THR A 1 158 ? 1.477 10.797 5.305 1.00 77.06 158 THR A C 1
ATOM 1266 O O . THR A 1 158 ? 2.125 9.994 4.627 1.00 77.06 158 THR A O 1
ATOM 1269 N N . PRO A 1 159 ? 1.150 12.014 4.804 1.00 78.31 159 PRO A N 1
ATOM 1270 C CA . PRO A 1 159 ? 1.483 12.389 3.426 1.00 78.31 159 PRO A CA 1
ATOM 1271 C C . PRO A 1 159 ? 2.995 12.485 3.179 1.00 78.31 159 PRO A C 1
ATOM 1273 O O . PRO A 1 159 ? 3.465 12.214 2.078 1.00 78.31 159 PRO A O 1
ATOM 1276 N N . TYR A 1 160 ? 3.782 12.832 4.203 1.00 78.69 160 TYR A N 1
ATOM 1277 C CA . TYR A 1 160 ? 5.239 12.923 4.080 1.00 78.69 160 TYR A CA 1
ATOM 1278 C C . TYR A 1 160 ? 5.884 11.540 3.993 1.00 78.69 160 TYR A C 1
ATOM 1280 O O . TYR A 1 160 ? 6.822 11.360 3.220 1.00 78.69 160 TYR A O 1
ATOM 1288 N N . LEU A 1 161 ? 5.365 10.552 4.732 1.00 74.19 161 LEU A N 1
ATOM 1289 C CA . LEU A 1 161 ? 5.823 9.163 4.621 1.00 74.19 161 LEU A CA 1
ATOM 1290 C C . LEU A 1 161 ? 5.576 8.613 3.214 1.00 74.19 161 LEU A C 1
ATOM 1292 O O . LEU A 1 161 ? 6.460 7.980 2.638 1.00 74.19 161 LEU A O 1
ATOM 1296 N N . PHE A 1 162 ? 4.412 8.923 2.641 1.00 73.19 162 PHE A N 1
ATOM 1297 C CA . PHE A 1 162 ? 4.089 8.584 1.259 1.00 73.19 162 PHE A CA 1
ATOM 1298 C C . PHE A 1 162 ? 5.022 9.291 0.262 1.00 73.19 162 PHE A C 1
ATOM 1300 O O . PHE A 1 162 ? 5.552 8.657 -0.649 1.00 73.19 162 PHE A O 1
ATOM 1307 N N . GLY A 1 163 ? 5.304 10.582 0.473 1.00 76.12 163 GLY A N 1
ATOM 1308 C CA . GLY A 1 163 ? 6.222 11.359 -0.366 1.00 76.12 163 GLY A CA 1
ATOM 1309 C C . GLY A 1 163 ? 7.665 10.843 -0.348 1.00 76.12 163 GLY A C 1
ATOM 1310 O O . GLY A 1 163 ? 8.283 10.714 -1.402 1.00 76.12 163 GLY A O 1
ATOM 1311 N N . ILE A 1 164 ? 8.198 10.475 0.822 1.00 77.69 164 ILE A N 1
ATOM 1312 C CA . ILE A 1 164 ? 9.542 9.876 0.943 1.00 77.69 164 ILE A CA 1
ATOM 1313 C C . ILE A 1 164 ? 9.589 8.529 0.218 1.00 77.69 164 ILE A C 1
ATOM 1315 O O . ILE A 1 164 ? 10.541 8.249 -0.513 1.00 77.69 164 ILE A O 1
ATOM 1319 N N . ALA A 1 165 ? 8.535 7.722 0.365 1.00 71.25 165 ALA A N 1
ATOM 1320 C CA . ALA A 1 165 ? 8.408 6.470 -0.360 1.00 71.25 165 ALA A CA 1
ATOM 1321 C C . ALA A 1 165 ? 8.307 6.670 -1.877 1.00 71.25 165 ALA A C 1
ATOM 1323 O O . ALA A 1 165 ? 8.596 5.730 -2.586 1.00 71.25 165 ALA A O 1
ATOM 1324 N N . HIS A 1 166 ? 7.990 7.852 -2.405 1.00 77.94 166 HIS A N 1
ATOM 1325 C CA . HIS A 1 166 ? 8.035 8.131 -3.850 1.00 77.94 166 HIS A CA 1
ATOM 1326 C C . HIS A 1 166 ? 9.332 8.814 -4.291 1.00 77.94 166 HIS A C 1
ATOM 1328 O O . HIS A 1 166 ? 9.739 8.698 -5.446 1.00 77.94 166 HIS A O 1
ATOM 1334 N N . PHE A 1 167 ? 10.037 9.471 -3.370 1.00 79.88 167 PHE A N 1
ATOM 1335 C CA . PHE A 1 167 ? 11.312 10.123 -3.654 1.00 79.88 167 PHE A CA 1
ATOM 1336 C C . PHE A 1 167 ? 12.366 9.144 -4.192 1.00 79.88 167 PHE A C 1
ATOM 1338 O O . PHE A 1 167 ? 13.171 9.509 -5.048 1.00 79.88 167 PHE A O 1
ATOM 1345 N N . HIS A 1 168 ? 12.325 7.874 -3.779 1.00 73.88 168 HIS A N 1
ATOM 1346 C CA . HIS A 1 168 ? 13.226 6.865 -4.340 1.00 73.88 168 HIS A CA 1
ATOM 1347 C C . HIS A 1 168 ? 13.000 6.625 -5.845 1.00 73.88 168 HIS A C 1
ATOM 1349 O O . HIS A 1 168 ? 13.973 6.407 -6.563 1.00 73.88 168 HIS A O 1
ATOM 1355 N N . HIS A 1 169 ? 11.765 6.733 -6.351 1.00 71.25 169 HIS A N 1
ATOM 1356 C CA . HIS A 1 169 ? 11.488 6.654 -7.789 1.00 71.25 169 HIS A CA 1
ATOM 1357 C C . HIS A 1 169 ? 12.022 7.876 -8.539 1.00 71.25 169 HIS A C 1
ATOM 1359 O O . HIS A 1 169 ? 12.492 7.739 -9.669 1.00 71.25 169 HIS A O 1
ATOM 1365 N N . ALA A 1 170 ? 12.011 9.058 -7.912 1.00 73.56 170 ALA A N 1
ATOM 1366 C CA . ALA A 1 170 ? 12.636 10.250 -8.482 1.00 73.56 170 ALA A CA 1
ATOM 1367 C C . ALA A 1 170 ? 14.157 10.064 -8.625 1.00 73.56 170 ALA A C 1
ATOM 1369 O O . ALA A 1 170 ? 14.712 10.352 -9.685 1.00 73.56 170 ALA A O 1
ATOM 1370 N N . ILE A 1 171 ? 14.818 9.503 -7.604 1.00 81.00 171 ILE A N 1
ATOM 1371 C CA . ILE A 1 171 ? 16.250 9.167 -7.654 1.00 81.00 171 ILE A CA 1
ATOM 1372 C C . ILE A 1 171 ? 16.532 8.097 -8.721 1.00 81.00 171 ILE A C 1
ATOM 1374 O O . ILE A 1 171 ? 17.466 8.243 -9.506 1.00 81.00 171 ILE A O 1
ATOM 1378 N N . GLU A 1 172 ? 15.729 7.030 -8.777 1.00 74.00 172 GLU A N 1
ATOM 1379 C CA . GLU A 1 172 ? 15.867 5.964 -9.781 1.00 74.00 172 GLU A CA 1
ATOM 1380 C C . GLU A 1 172 ? 15.737 6.528 -11.204 1.00 74.00 172 GLU A C 1
ATOM 1382 O O . GLU A 1 172 ? 16.557 6.222 -12.071 1.00 74.00 172 GLU A O 1
ATOM 1387 N N . SER A 1 173 ? 14.767 7.416 -11.429 1.00 73.19 173 SER A N 1
ATOM 1388 C CA . SER A 1 173 ? 14.543 8.067 -12.725 1.00 73.19 173 SER A CA 1
ATOM 1389 C C . SER A 1 173 ? 15.694 8.999 -13.109 1.00 73.19 173 SER A C 1
ATOM 1391 O O . SER A 1 173 ? 16.139 8.982 -14.256 1.00 73.19 173 SER A O 1
ATOM 1393 N N . TYR A 1 174 ? 16.215 9.775 -12.155 1.00 79.31 174 TYR A N 1
ATOM 1394 C CA . TYR A 1 174 ? 17.368 10.652 -12.372 1.00 79.31 174 TYR A CA 1
ATOM 1395 C C . TYR A 1 174 ? 18.622 9.859 -12.764 1.00 79.31 174 TYR A C 1
ATOM 1397 O O . TYR A 1 174 ? 19.295 10.187 -13.739 1.00 79.31 174 TYR A O 1
ATOM 1405 N N . ASN A 1 175 ? 18.890 8.761 -12.055 1.00 75.69 175 ASN A N 1
ATOM 1406 C CA . ASN A 1 175 ? 20.027 7.888 -12.341 1.00 75.69 175 ASN A CA 1
ATOM 1407 C C . ASN A 1 175 ? 19.865 7.095 -13.647 1.00 75.69 175 ASN A C 1
ATOM 1409 O O . ASN A 1 175 ? 20.857 6.731 -14.267 1.00 75.69 175 ASN A O 1
ATOM 1413 N N . SER A 1 176 ? 18.633 6.808 -14.071 1.00 67.44 176 SER A N 1
ATOM 1414 C CA . SER A 1 176 ? 18.384 6.087 -15.326 1.00 67.44 176 SER A CA 1
ATOM 1415 C C . SER A 1 176 ? 18.587 6.987 -16.548 1.00 67.44 176 SER A C 1
ATOM 1417 O O . SER A 1 176 ? 19.186 6.554 -17.530 1.00 67.44 176 SER A O 1
ATOM 1419 N N . ARG A 1 177 ? 18.172 8.261 -16.469 1.00 60.59 177 ARG A N 1
ATOM 1420 C CA . ARG A 1 177 ? 18.369 9.245 -17.551 1.00 60.59 177 ARG A CA 1
ATOM 1421 C C . ARG A 1 177 ? 19.838 9.571 -17.798 1.00 60.59 177 ARG A C 1
ATOM 1423 O O . ARG A 1 177 ? 20.257 9.651 -18.947 1.00 60.59 177 ARG A O 1
ATOM 1430 N N . SER A 1 178 ? 20.638 9.690 -16.739 1.00 56.88 178 SER A N 1
ATOM 1431 C CA . SER A 1 178 ? 22.073 9.963 -16.883 1.00 56.88 178 SER A CA 1
ATOM 1432 C C . SER A 1 178 ? 22.818 8.835 -17.610 1.00 56.88 178 SER A C 1
ATOM 1434 O O . SER A 1 178 ? 23.776 9.093 -18.341 1.00 56.88 178 SER A O 1
ATOM 1436 N N . ILE A 1 179 ? 22.357 7.587 -17.482 1.00 57.09 179 ILE A N 1
ATOM 1437 C CA . ILE A 1 179 ? 22.902 6.444 -18.225 1.00 57.09 179 ILE A CA 1
ATOM 1438 C C . ILE A 1 179 ? 22.469 6.492 -19.696 1.00 57.09 179 ILE A C 1
ATOM 1440 O O . ILE A 1 179 ? 23.295 6.253 -20.574 1.00 57.09 179 ILE A O 1
ATOM 1444 N N . GLU A 1 180 ? 21.213 6.833 -19.985 1.00 54.09 180 GLU A N 1
ATOM 1445 C CA . GLU A 1 180 ? 20.682 6.889 -21.354 1.00 54.09 180 GLU A CA 1
ATOM 1446 C C . GLU A 1 180 ? 21.338 8.006 -22.188 1.00 54.09 180 GLU A C 1
ATOM 1448 O O . GLU A 1 180 ? 21.777 7.758 -23.313 1.00 54.09 180 GLU A O 1
ATOM 1453 N N . GLU A 1 181 ? 21.551 9.186 -21.598 1.00 55.75 181 GLU A N 1
ATOM 1454 C CA . GLU A 1 181 ? 22.312 10.290 -22.207 1.00 55.75 181 GLU A CA 1
ATOM 1455 C C . GLU A 1 181 ? 23.796 9.927 -22.421 1.00 55.75 181 GLU A C 1
ATOM 1457 O O . GLU A 1 181 ? 24.411 10.296 -23.429 1.00 55.75 181 GLU A O 1
ATOM 1462 N N . THR A 1 182 ? 24.385 9.131 -21.522 1.00 54.44 182 THR A N 1
ATOM 1463 C CA . THR A 1 182 ? 25.761 8.623 -21.678 1.00 54.44 182 THR A CA 1
ATOM 1464 C C . THR A 1 182 ? 25.853 7.585 -22.804 1.00 54.44 182 THR A C 1
ATOM 1466 O O . THR A 1 182 ? 26.788 7.601 -23.602 1.00 54.44 182 THR A O 1
ATOM 1469 N N . VAL A 1 183 ? 24.870 6.692 -22.936 1.00 54.84 183 VAL A N 1
ATOM 1470 C CA . VAL A 1 183 ? 24.842 5.680 -24.005 1.00 54.84 183 VAL A CA 1
ATOM 1471 C C . VAL A 1 183 ? 24.557 6.313 -25.371 1.00 54.84 183 VAL A C 1
ATOM 1473 O O . VAL A 1 183 ? 25.176 5.912 -26.362 1.00 54.84 183 VAL A O 1
ATOM 1476 N N . GLN A 1 184 ? 23.688 7.328 -25.440 1.00 51.00 184 GLN A N 1
ATOM 1477 C CA . GLN A 1 184 ? 23.453 8.098 -26.665 1.00 51.00 184 GLN A CA 1
ATOM 1478 C C . GLN A 1 184 ? 24.655 8.957 -27.061 1.00 51.00 184 GLN A C 1
ATOM 1480 O O . GLN A 1 184 ? 24.989 8.989 -28.241 1.00 51.00 184 GLN A O 1
ATOM 1485 N N . SER A 1 185 ? 25.362 9.590 -26.122 1.00 50.00 185 SER A N 1
ATOM 1486 C CA . SER A 1 185 ? 26.583 10.347 -26.447 1.00 50.00 185 SER A CA 1
ATOM 1487 C C . SER A 1 185 ? 27.739 9.444 -26.907 1.00 50.00 185 SER A C 1
ATOM 1489 O O . SER A 1 185 ? 28.468 9.796 -27.838 1.00 50.00 185 SER A O 1
ATOM 1491 N N . VAL A 1 186 ? 27.857 8.231 -26.352 1.00 52.31 186 VAL A N 1
ATOM 1492 C CA . VAL A 1 186 ? 28.839 7.223 -26.795 1.00 52.31 186 VAL A CA 1
ATOM 1493 C C . VAL A 1 186 ? 28.448 6.572 -28.133 1.00 52.31 186 VAL A C 1
ATOM 1495 O O . VAL A 1 186 ? 29.324 6.302 -28.957 1.00 52.31 186 VAL A O 1
ATOM 1498 N N . SER A 1 187 ? 27.156 6.344 -28.401 1.00 46.72 187 SER A N 1
ATOM 1499 C CA . SER A 1 187 ? 26.687 5.825 -29.703 1.00 46.72 187 SER A CA 1
ATOM 1500 C C . SER A 1 187 ? 26.667 6.890 -30.803 1.00 46.72 187 SER A C 1
ATOM 1502 O O . SER A 1 187 ? 26.954 6.580 -31.958 1.00 46.72 187 SER A O 1
ATOM 1504 N N . GLY A 1 188 ? 26.402 8.151 -30.456 1.00 39.56 188 GLY A N 1
ATOM 1505 C CA . GLY A 1 188 ? 26.392 9.294 -31.374 1.00 39.56 188 GLY A CA 1
ATOM 1506 C C . GLY A 1 188 ? 27.769 9.649 -31.938 1.00 39.56 188 GLY A C 1
ATOM 1507 O O . GLY A 1 188 ? 27.856 10.272 -32.989 1.00 39.56 188 GLY A O 1
ATOM 1508 N N . SER A 1 189 ? 28.852 9.177 -31.314 1.00 43.88 189 SER A N 1
ATOM 1509 C CA . SER A 1 189 ? 30.217 9.321 -31.841 1.00 43.88 189 SER A CA 1
ATOM 1510 C C . SER A 1 189 ? 30.608 8.258 -32.881 1.00 43.88 189 SER A C 1
ATOM 1512 O O . SER A 1 189 ? 31.762 8.212 -33.300 1.00 43.88 189 SER A O 1
ATOM 1514 N N . ARG A 1 190 ? 29.679 7.394 -33.326 1.00 47.06 190 ARG A N 1
ATOM 1515 C CA . ARG A 1 190 ? 29.959 6.329 -34.310 1.00 47.06 190 ARG A CA 1
ATOM 1516 C C . ARG A 1 190 ? 29.179 6.431 -35.625 1.00 47.06 190 ARG A C 1
ATOM 1518 O O . ARG A 1 190 ? 29.089 5.444 -36.350 1.00 47.06 190 ARG A O 1
ATOM 1525 N N . TYR A 1 191 ? 28.668 7.616 -35.963 1.00 39.66 191 TYR A N 1
ATOM 1526 C CA . TYR A 1 191 ? 28.035 7.880 -37.262 1.00 39.66 191 TYR A CA 1
ATOM 1527 C C . TYR A 1 191 ? 28.684 9.060 -38.004 1.00 39.66 191 TYR A C 1
ATOM 1529 O O . TYR A 1 191 ? 28.010 9.959 -38.491 1.00 39.66 191 TYR A O 1
ATOM 1537 N N . CYS A 1 192 ? 30.014 9.033 -38.129 1.00 39.19 192 CYS A N 1
ATOM 1538 C CA . CYS A 1 192 ? 30.703 9.717 -39.220 1.00 39.19 192 CYS A CA 1
ATOM 1539 C C . CYS A 1 192 ? 31.195 8.668 -40.224 1.00 39.19 192 CYS A C 1
ATOM 1541 O O . CYS A 1 192 ? 32.088 7.871 -39.957 1.00 39.19 192 CYS A O 1
ATOM 1543 N N . ARG A 1 193 ? 30.495 8.677 -41.357 1.00 40.59 193 ARG A N 1
ATOM 1544 C CA . ARG A 1 193 ? 30.775 8.104 -42.674 1.00 40.59 193 ARG A CA 1
ATOM 1545 C C . ARG A 1 193 ? 32.272 8.028 -43.030 1.00 40.59 193 ARG A C 1
ATOM 1547 O O . ARG A 1 193 ? 32.957 9.039 -42.957 1.00 40.59 193 ARG A O 1
ATOM 1554 N N . GLY A 1 194 ? 32.669 6.889 -43.601 1.00 41.81 194 GLY A N 1
ATOM 1555 C CA . GLY A 1 194 ? 33.693 6.828 -44.648 1.00 41.81 194 GLY A CA 1
ATOM 1556 C C . GLY A 1 194 ? 35.102 6.442 -44.203 1.00 41.81 194 GLY A C 1
ATOM 1557 O O . GLY A 1 194 ? 35.769 7.188 -43.504 1.00 41.81 194 GLY A O 1
ATOM 1558 N N . ASP A 1 195 ? 35.533 5.313 -44.754 1.00 40.19 195 ASP A N 1
ATOM 1559 C CA . ASP A 1 195 ? 36.908 4.871 -44.965 1.00 40.19 195 ASP A CA 1
ATOM 1560 C C . ASP A 1 195 ? 37.659 4.131 -43.854 1.00 40.19 195 ASP A C 1
ATOM 1562 O O . ASP A 1 195 ? 37.579 4.380 -42.653 1.00 40.19 195 ASP A O 1
ATOM 1566 N N . GLN A 1 196 ? 38.352 3.109 -44.358 1.00 46.50 196 GLN A N 1
ATOM 1567 C CA . GLN A 1 196 ? 39.235 2.171 -43.692 1.00 46.50 196 GLN A CA 1
ATOM 1568 C C . GLN A 1 196 ? 40.144 2.870 -42.676 1.00 46.50 196 GLN A C 1
ATOM 1570 O O . GLN A 1 196 ? 40.625 3.961 -42.937 1.00 46.50 196 GLN A O 1
ATOM 1575 N N . TYR A 1 197 ? 40.419 2.216 -41.547 1.00 36.91 197 TYR A N 1
ATOM 1576 C CA . TYR A 1 197 ? 41.768 1.853 -41.089 1.00 36.91 197 TYR A CA 1
ATOM 1577 C C . TYR A 1 197 ? 41.735 1.437 -39.608 1.00 36.91 197 TYR A C 1
ATOM 1579 O O . TYR A 1 197 ? 41.287 2.162 -38.730 1.00 36.91 197 TYR A O 1
ATOM 1587 N N . GLN A 1 198 ? 42.295 0.249 -39.373 1.00 38.97 198 GLN A N 1
ATOM 1588 C CA . GLN A 1 198 ? 43.146 -0.097 -38.231 1.00 38.97 198 GLN A CA 1
ATOM 1589 C C . GLN A 1 198 ? 42.565 0.033 -36.809 1.00 38.97 198 GLN A C 1
ATOM 1591 O O . GLN A 1 198 ? 42.515 1.092 -36.190 1.00 38.97 198 GLN A O 1
ATOM 1596 N N . THR A 1 199 ? 42.277 -1.129 -36.220 1.00 43.12 199 THR A N 1
ATOM 1597 C CA . THR A 1 199 ? 42.148 -1.345 -34.775 1.00 43.12 199 THR A CA 1
ATOM 1598 C C . THR A 1 199 ? 43.350 -0.778 -34.014 1.00 43.12 199 THR A C 1
ATOM 1600 O O . THR A 1 199 ? 44.403 -1.411 -33.929 1.00 43.12 199 THR A O 1
ATOM 1603 N N . ARG A 1 200 ? 43.176 0.402 -33.411 1.00 37.59 200 ARG A N 1
ATOM 1604 C CA . ARG A 1 200 ? 44.003 0.906 -32.311 1.00 37.59 200 ARG A CA 1
ATOM 1605 C C . ARG A 1 200 ? 43.175 0.914 -31.033 1.00 37.59 200 ARG A C 1
ATOM 1607 O O . ARG A 1 200 ? 42.175 1.615 -30.916 1.00 37.59 200 ARG A O 1
ATOM 1614 N N . THR A 1 201 ? 43.615 0.109 -30.078 1.00 46.81 201 THR A N 1
ATOM 1615 C CA . THR A 1 201 ? 43.089 -0.002 -28.719 1.00 46.81 201 THR A CA 1
ATOM 1616 C C . THR A 1 201 ? 43.195 1.351 -28.008 1.00 46.81 201 THR A C 1
ATOM 1618 O O . THR A 1 201 ? 44.259 1.723 -27.518 1.00 46.81 201 THR A O 1
ATOM 1621 N N . LEU A 1 202 ? 42.098 2.106 -27.958 1.00 37.06 202 LEU A N 1
ATOM 1622 C CA . LEU A 1 202 ? 42.003 3.341 -27.181 1.00 37.06 202 LEU A CA 1
ATOM 1623 C C . LEU A 1 202 ? 41.674 2.996 -25.723 1.00 37.06 202 LEU A C 1
ATOM 1625 O O . LEU A 1 202 ? 40.531 2.714 -25.368 1.00 37.06 202 LEU A O 1
ATOM 1629 N N . ARG A 1 203 ? 42.704 3.024 -24.866 1.00 41.91 203 ARG A N 1
ATOM 1630 C CA . ARG A 1 203 ? 42.539 3.195 -23.416 1.00 41.91 203 ARG A CA 1
ATOM 1631 C C . ARG A 1 203 ? 41.916 4.571 -23.185 1.00 41.91 203 ARG A C 1
ATOM 1633 O O . ARG A 1 203 ? 42.614 5.579 -23.235 1.00 41.91 203 ARG A O 1
ATOM 1640 N N . ILE A 1 204 ? 40.617 4.606 -22.919 1.00 42.28 204 ILE A N 1
ATOM 1641 C CA . ILE A 1 204 ? 39.962 5.798 -22.386 1.00 42.28 204 ILE A CA 1
ATOM 1642 C C . ILE A 1 204 ? 40.372 5.902 -20.914 1.00 42.28 204 ILE A C 1
ATOM 1644 O O . ILE A 1 204 ? 39.969 5.089 -20.082 1.00 42.28 204 ILE A O 1
ATOM 1648 N N . GLN A 1 205 ? 41.222 6.882 -20.607 1.00 38.50 205 GLN A N 1
ATOM 1649 C CA . GLN A 1 205 ? 41.399 7.379 -19.248 1.00 38.50 205 GLN A CA 1
ATOM 1650 C C . GLN A 1 205 ? 40.046 7.912 -18.767 1.00 38.50 205 GLN A C 1
ATOM 1652 O O . GLN A 1 205 ? 39.568 8.941 -19.237 1.00 38.50 205 GLN A O 1
ATOM 1657 N N . LEU A 1 206 ? 39.439 7.196 -17.820 1.00 42.00 206 LEU A N 1
ATOM 1658 C CA . LEU A 1 206 ? 38.401 7.713 -16.935 1.00 42.00 206 LEU A CA 1
ATOM 1659 C C . LEU A 1 206 ? 39.011 8.859 -16.112 1.00 42.00 206 LEU A C 1
ATOM 1661 O O . LEU A 1 206 ? 39.539 8.644 -15.023 1.00 42.00 206 LEU A O 1
ATOM 1665 N N . ALA A 1 207 ? 38.991 10.075 -16.660 1.00 36.59 207 ALA A N 1
ATOM 1666 C CA . ALA A 1 207 ? 39.198 11.285 -15.880 1.00 36.59 207 ALA A CA 1
ATOM 1667 C C . ALA A 1 207 ? 37.995 11.446 -14.941 1.00 36.59 207 ALA A C 1
ATOM 1669 O O . ALA A 1 207 ? 36.839 11.410 -15.363 1.00 36.59 207 ALA A O 1
ATOM 1670 N N . GLY A 1 208 ? 38.297 11.517 -13.647 1.00 43.41 208 GLY A N 1
ATOM 1671 C CA . GLY A 1 208 ? 37.352 11.312 -12.565 1.00 43.41 208 GLY A CA 1
ATOM 1672 C C . GLY A 1 208 ? 36.201 12.309 -12.535 1.00 43.41 208 GLY A C 1
ATOM 1673 O O . GLY A 1 208 ? 36.387 13.497 -12.286 1.00 43.41 208 GLY A O 1
ATOM 1674 N N . VAL A 1 209 ? 34.985 11.779 -12.628 1.00 42.56 209 VAL A N 1
ATOM 1675 C CA . VAL A 1 209 ? 33.834 12.379 -11.956 1.00 42.56 209 VAL A CA 1
ATOM 1676 C C . VAL A 1 209 ? 33.936 11.952 -10.493 1.00 42.56 209 VAL A C 1
ATOM 1678 O O . VAL A 1 209 ? 33.533 10.857 -10.106 1.00 42.56 209 VAL A O 1
ATOM 1681 N N . SER A 1 210 ? 3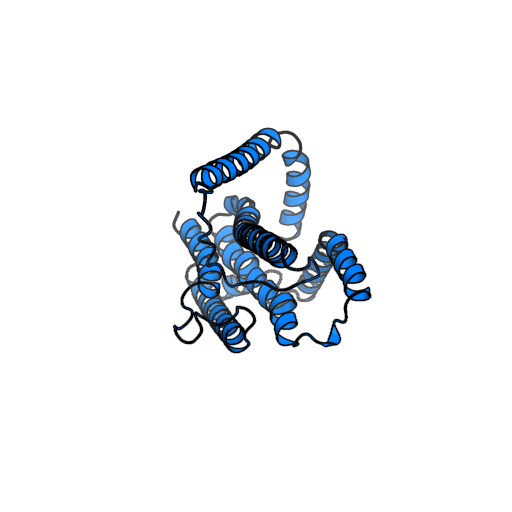4.602 12.788 -9.695 1.00 45.28 210 SER A N 1
ATOM 1682 C CA . SER A 1 210 ? 34.759 12.593 -8.254 1.00 45.28 210 SER A CA 1
ATOM 1683 C C . SER A 1 210 ? 33.386 12.510 -7.583 1.00 45.28 210 SER A C 1
ATOM 1685 O O . SER A 1 210 ? 32.574 13.430 -7.704 1.00 45.28 210 SER A O 1
ATOM 1687 N N . GLY A 1 211 ? 33.150 11.438 -6.821 1.00 43.41 211 GLY A N 1
ATOM 1688 C CA . GLY A 1 211 ? 31.942 11.240 -6.009 1.00 43.41 211 GLY A CA 1
ATOM 1689 C C . GLY A 1 211 ? 31.668 12.356 -4.987 1.00 43.41 211 GLY A C 1
ATOM 1690 O O . GLY A 1 211 ? 30.584 12.394 -4.413 1.00 43.41 211 GLY A O 1
ATOM 1691 N N . ALA A 1 212 ? 32.597 13.299 -4.797 1.00 44.28 212 ALA A N 1
ATOM 1692 C CA . ALA A 1 212 ? 32.404 14.488 -3.971 1.00 44.28 212 ALA A CA 1
ATOM 1693 C C . ALA A 1 212 ? 31.309 15.430 -4.510 1.00 44.28 212 ALA A C 1
ATOM 1695 O O . ALA A 1 212 ? 30.555 15.991 -3.718 1.00 44.28 212 ALA A O 1
ATOM 1696 N N . LYS A 1 213 ? 31.153 15.544 -5.839 1.00 40.59 213 LYS A N 1
ATOM 1697 C CA . LYS A 1 213 ? 30.147 16.439 -6.439 1.00 40.59 213 LYS A CA 1
ATOM 1698 C C . LYS A 1 213 ? 28.712 15.934 -6.219 1.00 40.59 213 LYS A C 1
ATOM 1700 O O . LYS A 1 213 ? 27.798 16.718 -6.001 1.00 40.59 213 LYS A O 1
ATOM 1705 N N . LEU A 1 214 ? 28.536 14.611 -6.148 1.00 43.38 214 LEU A N 1
ATOM 1706 C CA . LEU A 1 214 ? 27.241 13.972 -5.891 1.00 43.38 214 LEU A CA 1
ATOM 1707 C C . LEU A 1 214 ? 26.736 14.221 -4.454 1.00 43.38 214 LEU A C 1
ATOM 1709 O O . LEU A 1 214 ? 25.534 14.358 -4.225 1.00 43.38 214 LEU A O 1
ATOM 1713 N N . ILE A 1 215 ? 27.646 14.306 -3.477 1.00 48.69 215 ILE A N 1
ATOM 1714 C CA . ILE A 1 215 ? 27.310 14.589 -2.070 1.00 48.69 215 ILE A CA 1
ATOM 1715 C C . ILE A 1 215 ? 26.923 16.063 -1.897 1.00 48.69 215 ILE A C 1
ATOM 1717 O O . ILE A 1 215 ? 25.984 16.373 -1.161 1.00 48.69 215 ILE A O 1
ATOM 1721 N N . GLU A 1 216 ? 27.605 16.964 -2.604 1.00 44.19 216 GLU A N 1
ATOM 1722 C CA . GLU A 1 216 ? 27.329 18.400 -2.567 1.00 44.19 216 GLU A CA 1
ATOM 1723 C C . GLU A 1 216 ? 25.964 18.730 -3.192 1.00 44.19 216 GLU A C 1
ATOM 1725 O O . GLU A 1 216 ? 25.154 19.409 -2.559 1.00 44.19 216 GLU A O 1
ATOM 1730 N N . ASP A 1 217 ? 25.630 18.131 -4.339 1.00 41.38 217 ASP A N 1
ATOM 1731 C CA . ASP A 1 217 ? 24.335 18.333 -5.004 1.00 41.38 217 ASP A CA 1
ATOM 1732 C C . ASP A 1 217 ? 23.162 17.761 -4.180 1.00 41.38 217 ASP A C 1
ATOM 1734 O O . ASP A 1 217 ? 22.108 18.391 -4.046 1.00 41.38 217 ASP A O 1
ATOM 1738 N N . THR A 1 218 ? 23.360 16.619 -3.510 1.00 46.84 218 THR A N 1
ATOM 1739 C CA . THR A 1 218 ? 22.349 16.043 -2.602 1.00 46.84 218 THR A CA 1
ATOM 1740 C C . THR A 1 218 ? 22.150 16.917 -1.353 1.00 46.84 218 THR A C 1
ATOM 1742 O O . THR A 1 218 ? 21.023 17.098 -0.876 1.00 46.84 218 THR A O 1
ATOM 1745 N N . ALA A 1 219 ? 23.224 17.522 -0.833 1.00 45.09 219 ALA A N 1
ATOM 1746 C CA . ALA A 1 219 ? 23.163 18.450 0.294 1.00 45.09 219 ALA A CA 1
ATOM 1747 C C . ALA A 1 219 ? 22.507 19.791 -0.083 1.00 45.09 219 ALA A C 1
ATOM 1749 O O . ALA A 1 219 ? 21.792 20.365 0.741 1.00 45.09 219 ALA A O 1
ATOM 1750 N N . VAL A 1 220 ? 22.695 20.273 -1.315 1.00 47.88 220 VAL A N 1
ATOM 1751 C CA . VAL A 1 220 ? 22.039 21.480 -1.845 1.00 47.88 220 VAL A CA 1
ATOM 1752 C C . VAL A 1 220 ? 20.539 21.250 -2.022 1.00 47.88 220 VAL A C 1
ATOM 1754 O O . VAL A 1 220 ? 19.752 22.082 -1.574 1.00 47.88 220 VAL A O 1
ATOM 1757 N N . VAL A 1 221 ? 20.118 20.099 -2.556 1.00 44.75 221 VAL A N 1
ATOM 1758 C CA . VAL A 1 221 ? 18.691 19.746 -2.674 1.00 44.75 221 VAL A CA 1
ATOM 1759 C C . VAL A 1 221 ? 18.049 19.568 -1.295 1.00 44.75 221 VAL A C 1
ATOM 1761 O O . VAL A 1 221 ? 16.961 20.089 -1.049 1.00 44.75 221 VAL A O 1
ATOM 1764 N N . THR A 1 222 ? 18.746 18.934 -0.347 1.00 44.38 222 THR A N 1
ATOM 1765 C CA . THR A 1 222 ? 18.262 18.787 1.039 1.00 44.38 222 THR A CA 1
ATOM 1766 C C . THR A 1 222 ? 18.157 20.146 1.746 1.00 44.38 222 THR A C 1
ATOM 1768 O O . THR A 1 222 ? 17.169 20.413 2.431 1.00 44.38 222 THR A O 1
ATOM 1771 N N . ARG A 1 223 ? 19.117 21.062 1.535 1.00 43.78 223 ARG A N 1
ATOM 1772 C CA . ARG A 1 223 ? 19.042 22.445 2.044 1.00 43.78 223 ARG A CA 1
ATOM 1773 C C . ARG A 1 223 ? 17.940 23.253 1.371 1.00 43.78 223 ARG A C 1
ATOM 1775 O O . ARG A 1 223 ? 17.259 24.001 2.066 1.00 43.78 223 ARG A O 1
ATOM 1782 N N . ALA A 1 224 ? 17.719 23.097 0.068 1.00 41.38 224 ALA A N 1
ATOM 1783 C CA . ALA A 1 224 ? 16.618 23.743 -0.642 1.00 41.38 224 ALA A CA 1
ATOM 1784 C C . ALA A 1 224 ? 15.263 23.255 -0.107 1.00 41.38 224 ALA A C 1
ATOM 1786 O O . ALA A 1 224 ? 14.388 24.072 0.167 1.00 41.38 224 ALA A O 1
ATOM 1787 N N . PHE A 1 225 ? 15.124 21.956 0.171 1.00 40.53 225 PHE A N 1
ATOM 1788 C CA . PHE A 1 225 ? 13.922 21.381 0.776 1.00 40.53 225 PHE A CA 1
ATOM 1789 C C . PHE A 1 225 ? 13.687 21.892 2.208 1.00 40.53 225 PHE A C 1
ATOM 1791 O O . PHE A 1 225 ? 12.571 22.278 2.558 1.00 40.53 225 PHE A O 1
ATOM 1798 N N . LEU A 1 226 ? 14.744 21.996 3.023 1.00 42.03 226 LEU A N 1
ATOM 1799 C CA . LEU A 1 226 ? 14.672 22.572 4.373 1.00 42.03 226 LEU A CA 1
ATOM 1800 C C . LEU A 1 226 ? 14.393 24.087 4.359 1.00 42.03 226 LEU A C 1
ATOM 1802 O O . LEU A 1 226 ? 13.695 24.586 5.242 1.00 42.03 226 LEU A O 1
ATOM 1806 N N . THR A 1 227 ? 14.872 24.812 3.343 1.00 41.44 227 THR A N 1
ATOM 1807 C CA . THR A 1 227 ? 14.665 26.265 3.183 1.00 41.44 227 THR A CA 1
ATOM 1808 C C . THR A 1 227 ? 13.273 26.588 2.635 1.00 41.44 227 THR A C 1
ATOM 1810 O O . THR A 1 227 ? 12.634 27.543 3.075 1.00 41.44 227 THR A O 1
ATOM 1813 N N . ILE A 1 228 ? 12.741 25.754 1.738 1.00 43.94 228 ILE A N 1
ATOM 1814 C CA . ILE A 1 228 ? 11.345 25.834 1.292 1.00 43.94 228 ILE A CA 1
ATOM 1815 C C . ILE A 1 228 ? 10.416 25.476 2.460 1.00 43.94 228 ILE A C 1
ATOM 1817 O O . ILE A 1 228 ? 9.466 26.214 2.720 1.00 43.94 228 ILE A O 1
ATOM 1821 N N . SER A 1 229 ? 10.744 24.436 3.238 1.00 41.91 229 SER A N 1
ATOM 1822 C CA . SER A 1 229 ? 10.036 24.051 4.469 1.00 41.91 229 SER A CA 1
ATOM 1823 C C . SER A 1 229 ? 10.085 25.124 5.569 1.00 41.91 229 SER A C 1
ATOM 1825 O O . SER A 1 229 ? 9.190 25.164 6.410 1.00 41.91 229 SER A O 1
ATOM 1827 N N . SER A 1 230 ? 11.098 25.997 5.608 1.00 40.50 230 SER A N 1
ATOM 1828 C CA . SER A 1 230 ? 11.170 27.084 6.596 1.00 40.50 230 SER A CA 1
ATOM 1829 C C . SER A 1 230 ? 10.457 28.360 6.135 1.00 40.50 230 SER A C 1
ATOM 1831 O O . SER A 1 230 ? 9.843 29.029 6.964 1.00 40.50 230 SER A O 1
ATOM 1833 N N . ARG A 1 231 ? 10.448 28.668 4.828 1.00 43.38 231 ARG A N 1
ATOM 1834 C CA . ARG A 1 231 ? 9.812 29.884 4.279 1.00 43.38 231 ARG A CA 1
ATOM 1835 C C . ARG A 1 231 ? 8.320 29.746 3.952 1.00 43.38 231 ARG A C 1
ATOM 1837 O O . ARG A 1 231 ? 7.607 30.741 4.011 1.00 43.38 231 ARG A O 1
ATOM 1844 N N . THR A 1 232 ? 7.802 28.543 3.688 1.00 43.16 232 THR A N 1
ATOM 1845 C CA . THR A 1 232 ? 6.353 28.329 3.441 1.00 43.16 232 THR A CA 1
ATOM 1846 C C . THR A 1 232 ? 5.512 28.127 4.711 1.00 43.16 232 THR A C 1
ATOM 1848 O O . THR A 1 232 ? 4.286 28.039 4.631 1.00 43.16 232 THR A O 1
ATOM 1851 N N . ARG A 1 233 ? 6.134 28.131 5.902 1.00 43.88 233 ARG A N 1
ATOM 1852 C CA . ARG A 1 233 ? 5.464 27.903 7.198 1.00 43.88 233 ARG A CA 1
ATOM 1853 C C . ARG A 1 233 ? 4.465 28.980 7.634 1.00 43.88 233 ARG A C 1
ATOM 1855 O O . ARG A 1 233 ? 3.658 28.685 8.507 1.00 43.88 233 ARG A O 1
ATOM 1862 N N . ALA A 1 234 ? 4.476 30.182 7.053 1.00 43.16 234 ALA A N 1
ATOM 1863 C CA . ALA A 1 234 ? 3.655 31.287 7.563 1.00 43.16 234 ALA A CA 1
ATOM 1864 C C . ALA A 1 234 ? 2.378 31.588 6.751 1.00 43.16 234 ALA A C 1
ATOM 1866 O O . ALA A 1 234 ? 1.363 31.921 7.351 1.00 43.16 234 ALA A O 1
ATOM 1867 N N . ALA A 1 235 ? 2.385 31.453 5.418 1.00 39.69 235 ALA A N 1
ATOM 1868 C CA . ALA A 1 235 ? 1.279 31.965 4.589 1.00 39.69 235 ALA A CA 1
ATOM 1869 C C . ALA A 1 235 ? 0.411 30.876 3.930 1.00 39.69 235 ALA A C 1
ATOM 1871 O O . ALA A 1 235 ? -0.811 30.989 3.914 1.00 39.69 235 ALA A O 1
ATOM 1872 N N . HIS A 1 236 ? 1.005 29.780 3.445 1.00 39.81 236 HIS A N 1
ATOM 1873 C CA . HIS A 1 236 ? 0.252 28.710 2.767 1.00 39.81 236 HIS A CA 1
ATOM 1874 C C . HIS A 1 236 ? -0.305 27.645 3.722 1.00 39.81 236 HIS A C 1
ATOM 1876 O O . HIS A 1 236 ? -1.300 26.990 3.409 1.00 39.81 236 HIS A O 1
ATOM 1882 N N . LEU A 1 237 ? 0.288 27.506 4.913 1.00 40.03 237 LEU A N 1
ATOM 1883 C CA . LEU A 1 237 ? -0.163 26.543 5.915 1.00 40.03 237 LEU A CA 1
ATOM 1884 C C . LEU A 1 237 ? -1.546 26.908 6.483 1.00 40.03 237 LEU A C 1
ATOM 1886 O O . LEU A 1 237 ? -2.288 26.016 6.858 1.00 40.03 237 LEU A O 1
ATOM 1890 N N . ILE A 1 238 ? -1.941 28.186 6.504 1.00 43.38 238 ILE A N 1
ATOM 1891 C CA . ILE A 1 238 ? -3.222 28.615 7.096 1.00 43.38 238 ILE A CA 1
ATOM 1892 C C . ILE A 1 238 ? -4.416 28.295 6.180 1.00 43.38 238 ILE A C 1
ATOM 1894 O O . ILE A 1 238 ? -5.479 27.915 6.674 1.00 43.38 238 ILE A O 1
ATOM 1898 N N . ILE A 1 239 ? -4.243 28.388 4.857 1.00 41.31 239 ILE A N 1
ATOM 1899 C CA . ILE A 1 239 ? -5.324 28.145 3.887 1.00 41.31 239 ILE A CA 1
ATOM 1900 C C . ILE A 1 239 ? -5.538 26.637 3.692 1.00 41.31 239 ILE A C 1
ATOM 1902 O O . ILE A 1 239 ? -6.656 26.148 3.842 1.00 41.31 239 ILE A O 1
ATOM 1906 N N . TYR A 1 240 ? -4.461 25.869 3.489 1.00 35.69 240 TYR A N 1
ATOM 1907 C CA . TYR A 1 240 ? -4.564 24.416 3.305 1.00 35.69 240 TYR A CA 1
ATOM 1908 C C . TYR A 1 240 ? -4.918 23.664 4.595 1.00 35.69 240 TYR A C 1
ATOM 1910 O O . TYR A 1 240 ? -5.631 22.665 4.542 1.00 35.69 240 TYR A O 1
ATOM 1918 N N . HIS A 1 241 ? -4.493 24.143 5.771 1.00 39.47 241 HIS A N 1
ATOM 1919 C CA . HIS A 1 241 ? -4.861 23.506 7.039 1.00 39.47 241 HIS A CA 1
ATOM 1920 C C . HIS A 1 241 ? -6.357 23.658 7.345 1.00 39.47 241 HIS A C 1
ATOM 1922 O O . HIS A 1 241 ? -6.946 22.726 7.880 1.00 39.47 241 HIS A O 1
ATOM 1928 N N . LYS A 1 242 ? -7.002 24.778 6.979 1.00 38.66 242 LYS A N 1
ATOM 1929 C CA . LYS A 1 242 ? -8.451 24.953 7.194 1.00 38.66 242 LYS A CA 1
ATOM 1930 C C . LYS A 1 242 ? -9.297 24.059 6.289 1.00 38.66 242 LYS A C 1
ATOM 1932 O O . LYS A 1 242 ? -10.266 23.477 6.777 1.00 38.66 242 LYS A O 1
ATOM 1937 N N . GLU A 1 243 ? -8.927 23.896 5.021 1.00 37.25 243 GLU A N 1
ATOM 1938 C CA . GLU A 1 243 ? -9.675 23.022 4.107 1.00 37.25 243 GLU A CA 1
ATOM 1939 C C . GLU A 1 243 ? -9.433 21.537 4.388 1.00 37.25 243 GLU A C 1
ATOM 1941 O O . GLU A 1 243 ? -10.387 20.764 4.450 1.00 37.25 243 GLU A O 1
ATOM 1946 N N . ILE A 1 244 ? -8.190 21.136 4.675 1.00 41.38 244 ILE A N 1
ATOM 1947 C CA . ILE A 1 244 ? -7.872 19.739 5.000 1.00 41.38 244 ILE A CA 1
ATOM 1948 C C . ILE A 1 244 ? -8.458 19.344 6.363 1.00 41.38 244 ILE A C 1
ATOM 1950 O O . ILE A 1 244 ? -8.986 18.245 6.482 1.00 41.38 244 ILE A O 1
ATOM 1954 N N . GLN A 1 245 ? -8.454 20.217 7.379 1.00 34.91 245 GLN A N 1
ATOM 1955 C CA . GLN A 1 245 ? -9.142 19.931 8.650 1.00 34.91 245 GLN A CA 1
ATOM 1956 C C . GLN A 1 245 ? -10.660 19.847 8.464 1.00 34.91 245 GLN A C 1
ATOM 1958 O O . GLN A 1 245 ? -11.279 18.937 9.004 1.00 34.91 245 GLN A O 1
ATOM 1963 N N . SER A 1 246 ? -11.259 20.730 7.657 1.00 36.47 246 SER A N 1
ATOM 1964 C CA . SER A 1 246 ? -12.702 20.678 7.368 1.00 36.47 246 SER A CA 1
ATOM 1965 C C . SER A 1 246 ? -13.094 19.420 6.585 1.00 36.47 246 SER A C 1
ATOM 1967 O O . SER A 1 246 ? -14.192 18.899 6.766 1.00 36.47 246 SER A O 1
ATOM 1969 N N . PHE A 1 247 ? -12.192 18.906 5.746 1.00 35.28 247 PHE A N 1
ATOM 1970 C CA . PHE A 1 247 ? -12.382 17.669 4.991 1.00 35.28 247 PHE A CA 1
ATOM 1971 C C . PHE A 1 247 ? -12.163 16.419 5.856 1.00 35.28 247 PHE A C 1
ATOM 1973 O O . PHE A 1 247 ? -12.983 15.508 5.825 1.00 35.28 247 PHE A O 1
ATOM 1980 N N . VAL A 1 248 ? -11.122 16.394 6.696 1.00 35.88 248 VAL A N 1
ATOM 1981 C CA . VAL A 1 248 ? -10.853 15.289 7.634 1.00 35.88 248 VAL A CA 1
ATOM 1982 C C . VAL A 1 248 ? -11.960 15.179 8.689 1.00 35.88 248 VAL A C 1
ATOM 1984 O O . VAL A 1 248 ? -12.394 14.071 8.982 1.00 35.88 248 VAL A O 1
ATOM 1987 N N . ILE A 1 249 ? -12.497 16.298 9.186 1.00 38.66 249 ILE A N 1
ATOM 1988 C CA . ILE A 1 249 ? -13.624 16.315 10.139 1.00 38.66 249 ILE A CA 1
ATOM 1989 C C . ILE A 1 249 ? -14.955 15.913 9.474 1.00 38.66 249 ILE A C 1
ATOM 1991 O O . ILE A 1 249 ? -15.850 15.443 10.160 1.00 38.66 249 ILE A O 1
ATOM 1995 N N . ARG A 1 250 ? -15.104 16.055 8.149 1.00 34.78 250 ARG A N 1
ATOM 1996 C CA . ARG A 1 250 ? -16.309 15.602 7.423 1.00 34.78 250 ARG A CA 1
ATOM 1997 C C . ARG A 1 250 ? -16.295 14.126 7.027 1.00 34.78 250 ARG A C 1
ATOM 1999 O O . ARG A 1 250 ? -17.340 13.614 6.639 1.00 34.78 250 ARG A O 1
ATOM 2006 N N . ILE A 1 251 ? -15.131 13.481 7.061 1.00 34.22 251 ILE A N 1
ATOM 2007 C CA . ILE A 1 251 ? -14.938 12.081 6.642 1.00 34.22 251 ILE A CA 1
ATOM 2008 C C . ILE A 1 251 ? -14.721 11.151 7.850 1.00 34.22 251 ILE A C 1
ATOM 2010 O O . ILE A 1 251 ? -14.786 9.933 7.699 1.00 34.22 251 ILE A O 1
ATOM 2014 N N . SER A 1 252 ? -14.499 11.716 9.042 1.00 34.09 252 SER A N 1
ATOM 2015 C CA . SER A 1 252 ? -14.458 10.991 10.323 1.00 34.09 252 SER A CA 1
ATOM 2016 C C . SER A 1 252 ? -15.830 10.991 10.981 1.00 34.09 252 SER A C 1
ATOM 2018 O O . SER A 1 252 ? -16.189 9.952 11.572 1.00 34.09 252 SER A O 1
#

Secondary structure (DSSP, 8-state):
-HHHHHHHHHHHHHHHHHHS---HHHHTS-TT-HHHHHHHHHHHHHHHHHHHHHHHHHSSS-HHHHHHHHT-STTSSTT--HHHHHHHHHHHHHHHHHHHHHHHHHHHHHHTTS-GGGS-HHHHIIIIIIHHHHHIIIIIIIIHHHHHHH-GGGGGGHHHHHHHHHHHHHHHHHHHHHHHHHHHHHHHTT--------------------THHHHHHHHHHHHHHHHHHHHTTTTHHHHHHHHHHHHHHHH-

Sequence (252 aa):
MIYESLTLAIASSYVAAIYFALPTHLRNKDRNNFKVIRHRLKRVTLLCAVLVLFIPLLIPGSFINNIRQVGLVPGLTTSGSISNDIASIWYSFKFINILFACSILQIYVESTLNDISNTPILYHVRDYVFAPMTEELIYRGLVLLVVTKTCPHFVKYTPYLFGIAHFHHAIESYNSRSIEETVQSVSGSRYCRGDQYQTRTLRIQLAGVSGAKLIEDTAVVTRAFLTISSRTRAAHLIIYHKEIQSFVIRIS